Protein AF-A0A6A6X423-F1 (afdb_monomer)

Mean predicted aligned error: 10.71 Å

Sequence (302 aa):
MVRTAAILSLASLLLPTIEALSIDLTKLTLFRRDKTALLPNFDLLTAEPDRVPPAAKSTTRRWEAGQYPQSCYDKAREEISETNKDPKCQLKDLEVYDVLYEGCDADPWVMCRCVNAEHSLQEMVDGMGTVPHGVRSMVAHVVNMNGYGGGGGGSSNDRIYYGGRPEETFFSHESMHSNDKGFSSSEDYQKAYDADTCVPDDYSNASPAENFAQLGTWLNFGINGKEIDPYTGKDASCMKNQLEAAQKWLGDKLPLATTKCAPRPANDANVPGTVKARDVVRADPAVGFESLLPHVPYQRSF

Foldseek 3Di:
DDDDDDDDDDDDDDDDPPPPPPPVCVPPPPLDPQFAALAQDCCLQPVDPLLFFFFFDKDKDKDDAFKDFPVQVVQQCDALDPVGRHGLAQSVQKIWMFIGGPQAPDGGAIEIEGNPFQQDPVNVRRLLRLFFQLLSLLARYEHETAQRSHWDWADDNRYTYTGDDADSLRSQLRSQLSLCPCVLVDPQLVVLQVVARYANHSQLSVGSSSSLSSLSSLLLSCQRGPNDCVSSVTDCPRSVSNNVSSCVSCPLRRHNVRHGHDNHDDTGDMDTDDNDDDDGPDDPPPDDDDPRDDCDDDPDDD

Structure (mmCIF, N/CA/C/O backbone):
data_AF-A0A6A6X423-F1
#
_entry.id   AF-A0A6A6X423-F1
#
loop_
_atom_site.group_PDB
_atom_site.id
_atom_site.type_symbol
_atom_site.label_atom_id
_atom_site.label_alt_id
_atom_site.label_comp_id
_atom_site.label_asym_id
_atom_site.label_entity_id
_atom_site.label_seq_id
_atom_site.pdbx_PDB_ins_code
_atom_site.Cartn_x
_atom_site.Cartn_y
_atom_site.Cartn_z
_atom_site.occupancy
_atom_site.B_iso_or_equiv
_atom_site.auth_seq_id
_atom_site.auth_comp_id
_atom_site.auth_asym_id
_atom_site.auth_atom_id
_atom_site.pdbx_PDB_model_num
ATOM 1 N N . MET A 1 1 ? 23.577 -85.923 41.207 1.00 45.56 1 MET A N 1
ATOM 2 C CA . MET A 1 1 ? 24.426 -85.059 40.358 1.00 45.56 1 MET A CA 1
ATOM 3 C C . MET A 1 1 ? 23.776 -84.947 38.992 1.00 45.56 1 MET A C 1
ATOM 5 O O . MET A 1 1 ? 23.926 -85.850 38.186 1.00 45.56 1 MET A O 1
ATOM 9 N N . VAL A 1 2 ? 23.004 -83.887 38.759 1.00 33.62 2 VAL A N 1
ATOM 10 C CA . VAL A 1 2 ? 22.425 -83.564 37.448 1.00 33.62 2 VAL A CA 1
ATOM 11 C C . VAL A 1 2 ? 22.545 -82.052 37.293 1.00 33.62 2 VAL A C 1
ATOM 13 O O . VAL A 1 2 ? 22.095 -81.303 38.155 1.00 33.62 2 VAL A O 1
ATOM 16 N N . ARG A 1 3 ? 23.261 -81.635 36.247 1.00 38.84 3 ARG A N 1
ATOM 17 C CA . ARG A 1 3 ? 23.405 -80.247 35.805 1.00 38.84 3 ARG A CA 1
ATOM 18 C C . ARG A 1 3 ? 22.171 -79.886 34.980 1.00 38.84 3 ARG A C 1
ATOM 20 O O . ARG A 1 3 ? 21.840 -80.644 34.072 1.00 38.84 3 ARG A O 1
ATOM 27 N N . THR A 1 4 ? 21.593 -78.711 35.204 1.00 37.97 4 THR A N 1
ATOM 28 C CA . THR A 1 4 ? 20.664 -78.105 34.241 1.00 37.97 4 THR A CA 1
ATOM 29 C C . THR A 1 4 ? 21.023 -76.637 34.065 1.00 37.97 4 THR A C 1
ATOM 31 O O . THR A 1 4 ? 21.146 -75.891 35.034 1.00 37.97 4 THR A O 1
ATOM 34 N N . ALA A 1 5 ? 21.292 -76.282 32.812 1.00 37.94 5 ALA A N 1
ATOM 35 C CA . ALA A 1 5 ? 21.780 -74.995 32.354 1.00 37.94 5 ALA A CA 1
ATOM 36 C C . ALA A 1 5 ? 20.664 -73.941 32.333 1.00 37.94 5 ALA A C 1
ATOM 38 O O . ALA A 1 5 ? 19.539 -74.232 31.930 1.00 37.94 5 ALA A O 1
ATOM 39 N N . ALA A 1 6 ? 21.001 -72.713 32.728 1.00 39.16 6 ALA A N 1
ATOM 40 C CA . ALA A 1 6 ? 20.166 -71.537 32.529 1.00 39.16 6 ALA A CA 1
ATOM 41 C C . ALA A 1 6 ? 20.408 -70.969 31.121 1.00 39.16 6 ALA A C 1
ATOM 43 O O . ALA A 1 6 ? 21.544 -70.685 30.740 1.00 39.16 6 ALA A O 1
ATOM 44 N N . ILE A 1 7 ? 19.328 -70.829 30.355 1.00 40.09 7 ILE A N 1
ATOM 45 C CA . ILE A 1 7 ? 19.295 -70.207 29.031 1.00 40.09 7 ILE A CA 1
ATOM 46 C C . ILE A 1 7 ? 19.200 -68.688 29.232 1.00 40.09 7 ILE A C 1
ATOM 48 O O . ILE A 1 7 ? 18.203 -68.198 29.758 1.00 40.09 7 ILE A O 1
ATOM 52 N N . LEU A 1 8 ? 20.235 -67.945 28.824 1.00 36.78 8 LEU A N 1
ATOM 53 C CA . LEU A 1 8 ? 20.173 -66.491 28.656 1.00 36.78 8 LEU A CA 1
ATOM 54 C C . LEU A 1 8 ? 19.496 -66.176 27.314 1.00 36.78 8 LEU A C 1
ATOM 56 O O . LEU A 1 8 ? 20.028 -66.507 26.257 1.00 36.78 8 LEU A O 1
ATOM 60 N N . SER A 1 9 ? 18.344 -65.508 27.360 1.00 37.47 9 SER A N 1
ATOM 61 C CA . SER A 1 9 ? 17.705 -64.893 26.195 1.00 37.47 9 SER A CA 1
ATOM 62 C C . SER A 1 9 ? 18.233 -63.465 26.035 1.00 37.47 9 SER A C 1
ATOM 64 O O . SER A 1 9 ? 17.947 -62.611 26.873 1.00 37.47 9 SER A O 1
ATOM 66 N N . LEU A 1 10 ? 18.996 -63.198 24.969 1.00 40.47 10 LEU A N 1
ATOM 67 C CA . LEU A 1 10 ? 19.324 -61.836 24.537 1.00 40.47 10 LEU A CA 1
ATOM 68 C C . LEU A 1 10 ? 18.077 -61.191 23.918 1.00 40.47 10 LEU A C 1
ATOM 70 O O . LEU A 1 10 ? 17.556 -61.671 22.914 1.00 40.47 10 LEU A O 1
ATOM 74 N N . ALA A 1 11 ? 17.619 -60.086 24.501 1.00 39.97 11 ALA A N 1
ATOM 75 C CA . ALA A 1 11 ? 16.644 -59.202 23.880 1.00 39.97 11 ALA A CA 1
ATOM 76 C C . ALA A 1 11 ? 17.361 -58.304 22.855 1.00 39.97 11 ALA A C 1
ATOM 78 O O . ALA A 1 11 ? 18.193 -57.474 23.220 1.00 39.97 11 ALA A O 1
ATOM 79 N N . SER A 1 12 ? 17.044 -58.481 21.571 1.00 42.47 12 SER A N 1
ATOM 80 C CA . SER A 1 12 ? 17.429 -57.565 20.494 1.00 42.47 12 SER A CA 1
ATOM 81 C C . SER A 1 12 ? 16.642 -56.260 20.621 1.00 42.47 12 SER A C 1
ATOM 83 O O . SER A 1 12 ? 15.436 -56.229 20.387 1.00 42.47 12 SER A O 1
ATOM 85 N N . LEU A 1 13 ? 17.335 -55.176 20.969 1.00 40.16 13 LEU A N 1
ATOM 86 C CA . LEU A 1 13 ? 16.849 -53.806 20.817 1.00 40.16 13 LEU A CA 1
ATOM 87 C C . LEU A 1 13 ? 16.858 -53.442 19.325 1.00 40.16 13 LEU A C 1
ATOM 89 O O . LEU A 1 13 ? 17.915 -53.231 18.734 1.00 40.16 13 LEU A O 1
ATOM 93 N N . LEU A 1 14 ? 15.673 -53.390 18.717 1.00 40.03 14 LEU A N 1
ATOM 94 C CA . LEU A 1 14 ? 15.447 -52.780 17.407 1.00 40.03 14 LEU A CA 1
ATOM 95 C C . LEU A 1 14 ? 15.439 -51.255 17.581 1.00 40.03 14 LEU A C 1
ATOM 97 O O . LEU A 1 14 ? 14.490 -50.688 18.117 1.00 40.03 14 LEU A O 1
ATOM 101 N N . LEU A 1 15 ? 16.517 -50.599 17.151 1.00 38.75 15 LEU A N 1
ATOM 102 C CA . LEU A 1 15 ? 16.554 -49.153 1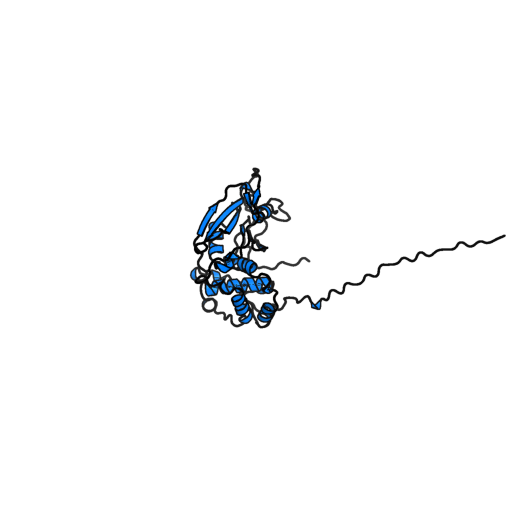6.934 1.00 38.75 15 LEU A CA 1
ATOM 103 C C . LEU A 1 15 ? 15.742 -48.833 15.664 1.00 38.75 15 LEU A C 1
ATOM 105 O O . LEU A 1 15 ? 15.980 -49.479 14.641 1.00 38.75 15 LEU A O 1
ATOM 109 N N . PRO A 1 16 ? 14.812 -47.862 15.681 1.00 43.62 16 PRO A N 1
ATOM 110 C CA . PRO A 1 16 ? 14.174 -47.402 14.457 1.00 43.62 16 PRO A CA 1
ATOM 111 C C . PRO A 1 16 ? 15.223 -46.710 13.582 1.00 43.62 16 PRO A C 1
ATOM 113 O O . PRO A 1 16 ? 15.923 -45.796 14.019 1.00 43.62 16 PRO A O 1
ATOM 116 N N . THR A 1 17 ? 15.346 -47.170 12.340 1.00 43.88 17 THR A N 1
ATOM 117 C CA . THR A 1 17 ? 16.105 -46.492 11.294 1.00 43.88 17 THR A CA 1
ATOM 118 C C . THR A 1 17 ? 15.487 -45.116 11.072 1.00 43.88 17 THR A C 1
ATOM 120 O O . THR A 1 17 ? 14.344 -45.008 10.632 1.00 43.88 17 THR A O 1
ATOM 123 N N . ILE A 1 18 ? 16.235 -44.065 11.402 1.00 44.09 18 ILE A N 1
ATOM 124 C CA . ILE A 1 18 ? 15.925 -42.700 10.984 1.00 44.09 18 ILE A CA 1
ATOM 125 C C . ILE A 1 18 ? 16.116 -42.679 9.466 1.00 44.09 18 ILE A C 1
ATOM 127 O O . ILE A 1 18 ? 17.240 -42.576 8.976 1.00 44.09 18 ILE A O 1
ATOM 131 N N . GLU A 1 19 ? 15.028 -42.833 8.716 1.00 43.31 19 GLU A N 1
ATOM 132 C CA . GLU A 1 19 ? 15.000 -42.404 7.324 1.00 43.31 19 GLU A CA 1
ATOM 133 C C . GLU A 1 19 ? 15.196 -40.890 7.341 1.00 43.31 19 GLU A C 1
ATOM 135 O O . GLU A 1 19 ? 14.326 -40.125 7.761 1.00 43.31 19 GLU A O 1
ATOM 140 N N . ALA A 1 20 ? 16.399 -40.459 6.971 1.00 43.25 20 ALA A N 1
ATOM 141 C CA . ALA A 1 20 ? 16.677 -39.060 6.736 1.00 43.25 20 ALA A CA 1
ATOM 142 C C . ALA A 1 20 ? 15.724 -38.588 5.632 1.00 43.25 20 ALA A C 1
ATOM 144 O O . ALA A 1 20 ? 15.866 -38.993 4.478 1.00 43.25 20 ALA A O 1
ATOM 145 N N . LEU A 1 21 ? 14.754 -37.737 5.984 1.00 40.38 21 LEU A N 1
ATOM 146 C CA . LEU A 1 21 ? 14.072 -36.902 5.005 1.00 40.38 21 LEU A CA 1
ATOM 147 C C . LEU A 1 21 ? 15.164 -36.110 4.277 1.00 40.38 21 LEU A C 1
ATOM 149 O O . LEU A 1 21 ? 15.708 -35.141 4.808 1.00 40.38 21 LEU A O 1
ATOM 153 N N . SER A 1 22 ? 15.506 -36.532 3.064 1.00 38.19 22 SER A N 1
ATOM 154 C CA . SER A 1 22 ? 16.260 -35.707 2.136 1.00 38.19 22 SER A CA 1
ATOM 155 C C . SER A 1 22 ? 15.333 -34.573 1.714 1.00 38.19 22 SER A C 1
ATOM 157 O O . SER A 1 22 ? 14.547 -34.709 0.777 1.00 38.19 22 SER A O 1
ATOM 159 N N . ILE A 1 23 ? 15.372 -33.468 2.456 1.00 44.75 23 ILE A N 1
ATOM 160 C CA . ILE A 1 23 ? 14.844 -32.201 1.968 1.00 44.75 23 ILE A CA 1
ATOM 161 C C . ILE A 1 23 ? 15.694 -31.859 0.748 1.00 44.75 23 ILE A C 1
ATOM 163 O O . ILE A 1 23 ? 16.897 -31.618 0.862 1.00 44.75 23 ILE A O 1
ATOM 167 N N . ASP A 1 24 ? 15.072 -31.905 -0.425 1.00 42.16 24 ASP A N 1
ATOM 168 C CA . ASP A 1 24 ? 15.683 -31.477 -1.671 1.00 42.16 24 ASP A CA 1
ATOM 169 C C . ASP A 1 24 ? 15.885 -29.956 -1.622 1.00 42.16 24 ASP A C 1
ATOM 171 O O . ASP A 1 24 ? 15.022 -29.161 -1.999 1.00 42.16 24 ASP A O 1
ATOM 175 N N . LEU A 1 25 ? 17.043 -29.557 -1.095 1.00 44.91 25 LEU A N 1
ATOM 176 C CA . LEU A 1 25 ? 17.490 -28.171 -0.972 1.00 44.91 25 LEU A CA 1
ATOM 177 C C . LEU A 1 25 ? 17.606 -27.461 -2.331 1.00 44.91 25 LEU A C 1
ATOM 179 O O . LEU A 1 25 ? 17.743 -26.241 -2.349 1.00 44.91 25 LEU A O 1
ATOM 183 N N . THR A 1 26 ? 17.504 -28.171 -3.464 1.00 41.06 26 THR A N 1
ATOM 184 C CA . THR A 1 26 ? 17.490 -27.540 -4.795 1.00 41.06 26 THR A CA 1
ATOM 185 C C . THR A 1 26 ? 16.173 -26.829 -5.125 1.00 41.06 26 THR A C 1
ATOM 187 O O . THR A 1 26 ? 16.133 -26.040 -6.066 1.00 41.06 26 THR A O 1
ATOM 190 N N . LYS A 1 27 ? 15.117 -27.031 -4.320 1.00 41.38 27 LYS A N 1
ATOM 191 C CA . LYS A 1 27 ? 13.841 -26.299 -4.430 1.00 41.38 27 LYS A CA 1
ATOM 192 C C . LYS A 1 27 ? 13.717 -25.084 -3.510 1.00 41.38 27 LYS A C 1
ATOM 194 O O . LYS A 1 27 ? 12.729 -24.363 -3.613 1.00 41.38 27 LYS A O 1
ATOM 199 N N . LEU A 1 28 ? 14.708 -24.806 -2.658 1.00 41.44 28 LEU A N 1
ATOM 200 C CA . LEU A 1 28 ? 14.886 -23.450 -2.141 1.00 41.44 28 LEU A CA 1
ATOM 201 C C . LEU A 1 28 ? 15.618 -22.646 -3.217 1.00 41.44 28 LEU A C 1
ATOM 203 O O . LEU A 1 28 ? 16.833 -22.457 -3.163 1.00 41.44 28 LEU A O 1
ATOM 207 N N . THR A 1 29 ? 14.877 -22.149 -4.205 1.00 43.44 29 THR A N 1
ATOM 208 C CA . THR A 1 29 ? 15.326 -20.969 -4.942 1.00 43.44 29 THR A CA 1
ATOM 209 C C . THR A 1 29 ? 15.391 -19.834 -3.931 1.00 43.44 29 THR A C 1
ATOM 211 O O . THR A 1 29 ? 14.391 -19.189 -3.624 1.00 43.44 29 THR A O 1
ATOM 214 N N . LEU A 1 30 ? 16.570 -19.641 -3.338 1.00 46.47 30 LEU A N 1
ATOM 215 C CA . LEU A 1 30 ? 16.904 -18.403 -2.658 1.00 46.47 30 LEU A CA 1
ATOM 216 C C . LEU A 1 30 ? 16.589 -17.281 -3.651 1.00 46.47 30 LEU A C 1
ATOM 218 O O . LEU A 1 30 ? 17.231 -17.201 -4.699 1.00 46.47 30 LEU A O 1
ATOM 222 N N . PHE A 1 31 ? 15.624 -16.426 -3.321 1.00 51.09 31 PHE A N 1
ATOM 223 C CA . PHE A 1 31 ? 15.417 -15.141 -3.981 1.00 51.09 31 PHE A CA 1
ATOM 224 C C . PHE A 1 31 ? 16.605 -14.236 -3.623 1.00 51.09 31 PHE A C 1
ATOM 226 O O . PHE A 1 31 ? 16.517 -13.350 -2.786 1.00 51.09 31 PHE A O 1
ATOM 233 N N . ARG A 1 32 ? 17.788 -14.597 -4.124 1.00 52.31 32 ARG A N 1
ATOM 234 C CA . ARG A 1 32 ? 19.066 -13.982 -3.773 1.00 52.31 32 ARG A CA 1
ATOM 235 C C . ARG A 1 32 ? 19.908 -13.796 -5.021 1.00 52.31 32 ARG A C 1
ATOM 237 O O . ARG A 1 32 ? 21.005 -14.334 -5.161 1.00 52.31 32 ARG A O 1
ATOM 244 N N . ARG A 1 33 ? 19.376 -12.999 -5.935 1.00 58.66 33 ARG A N 1
ATOM 245 C CA . ARG A 1 33 ? 20.210 -12.031 -6.635 1.00 58.66 33 ARG A CA 1
ATOM 246 C C . ARG A 1 33 ? 19.769 -10.679 -6.111 1.00 58.66 33 ARG A C 1
ATOM 248 O O . ARG A 1 33 ? 18.705 -10.225 -6.504 1.00 58.66 33 ARG A O 1
ATOM 255 N N . ASP A 1 34 ? 20.559 -10.086 -5.221 1.00 81.00 34 ASP A N 1
ATOM 256 C CA . ASP A 1 34 ? 20.368 -8.692 -4.820 1.00 81.00 34 ASP A CA 1
ATOM 257 C C . ASP A 1 34 ? 20.567 -7.852 -6.094 1.00 81.00 34 ASP A C 1
ATOM 259 O O . ASP A 1 34 ? 21.698 -7.611 -6.528 1.00 81.00 34 ASP A O 1
ATOM 263 N N . LYS A 1 35 ? 19.469 -7.532 -6.788 1.00 92.75 35 LYS A N 1
ATOM 264 C CA . LYS A 1 35 ? 19.505 -6.700 -7.992 1.00 92.75 35 LYS A CA 1
ATOM 265 C C . LYS A 1 35 ? 19.835 -5.283 -7.560 1.00 92.75 35 LYS A C 1
ATOM 267 O O . LYS A 1 35 ? 19.451 -4.852 -6.474 1.00 92.75 35 LYS A O 1
ATOM 272 N N . THR A 1 36 ? 20.540 -4.548 -8.412 1.00 95.56 36 THR A N 1
ATOM 273 C CA . THR A 1 36 ? 20.837 -3.143 -8.130 1.00 95.56 36 THR A CA 1
ATOM 274 C C . THR A 1 36 ? 19.528 -2.375 -7.975 1.00 95.56 36 THR A C 1
ATOM 276 O O . THR A 1 36 ? 18.679 -2.430 -8.857 1.00 95.56 36 THR A O 1
ATOM 279 N N . ALA A 1 37 ? 19.356 -1.671 -6.864 1.00 96.50 37 ALA A N 1
ATOM 280 C CA . ALA A 1 37 ? 18.222 -0.785 -6.678 1.00 96.50 37 ALA A CA 1
ATOM 281 C C . ALA A 1 37 ? 18.380 0.482 -7.532 1.00 96.50 37 ALA A C 1
ATOM 283 O O . ALA A 1 37 ? 19.472 1.055 -7.615 1.00 96.50 37 ALA A O 1
ATOM 284 N N . LEU A 1 38 ? 17.306 0.913 -8.195 1.00 97.00 38 LEU A N 1
ATOM 285 C CA . LEU A 1 38 ? 17.309 2.126 -9.013 1.00 97.00 38 LEU A CA 1
ATOM 286 C C . LEU A 1 38 ? 17.331 3.388 -8.136 1.00 97.00 38 LEU A C 1
ATOM 288 O O . LEU A 1 38 ? 18.082 4.332 -8.416 1.00 97.00 38 LEU A O 1
ATOM 292 N N . LEU A 1 39 ? 16.538 3.370 -7.062 1.00 96.44 39 LEU A N 1
ATOM 293 C CA . LEU A 1 39 ? 16.515 4.347 -5.973 1.00 96.44 39 LEU A CA 1
ATOM 294 C C . LEU A 1 39 ? 16.891 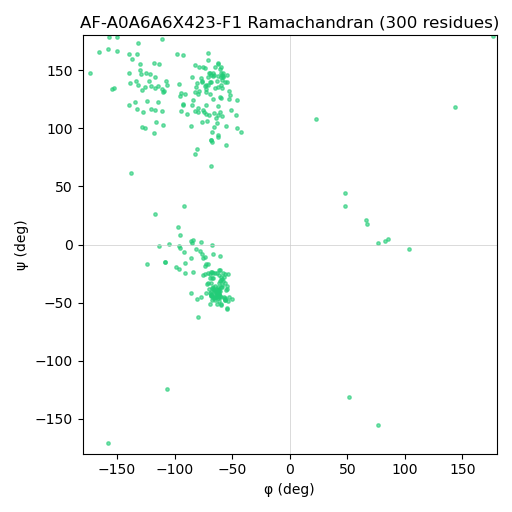3.666 -4.645 1.00 96.44 39 LEU A C 1
ATOM 296 O O . LEU A 1 39 ? 16.701 2.467 -4.516 1.00 96.44 39 LEU A O 1
ATOM 300 N N . PRO A 1 40 ? 17.401 4.381 -3.631 1.00 94.94 40 PRO A N 1
ATOM 301 C CA . PRO A 1 40 ? 17.584 3.780 -2.305 1.00 94.94 40 PRO A CA 1
ATOM 302 C C . PRO A 1 40 ? 16.239 3.437 -1.633 1.00 94.94 40 PRO A C 1
ATOM 304 O O . PRO A 1 40 ? 16.100 2.404 -0.989 1.00 94.94 40 PRO A O 1
ATOM 307 N N . ASN A 1 41 ? 15.237 4.301 -1.807 1.00 95.00 41 ASN A N 1
ATOM 308 C CA . ASN A 1 41 ? 13.869 4.177 -1.304 1.00 95.00 41 ASN A CA 1
ATOM 309 C C . ASN A 1 41 ? 12.938 5.058 -2.166 1.00 95.00 41 ASN A C 1
ATOM 311 O O . ASN A 1 41 ? 13.363 5.616 -3.185 1.00 95.00 41 ASN A O 1
ATOM 315 N N . PHE A 1 42 ? 11.680 5.221 -1.755 1.00 95.69 42 PHE A N 1
ATOM 316 C CA . PHE A 1 42 ? 10.700 6.040 -2.472 1.00 95.69 42 PHE A CA 1
ATOM 317 C C . PHE A 1 42 ? 10.521 7.472 -1.944 1.00 95.69 42 PHE A C 1
ATOM 319 O O . PHE A 1 42 ? 9.603 8.154 -2.399 1.00 95.69 42 PHE A O 1
ATOM 326 N N . ASP A 1 43 ? 11.429 7.995 -1.110 1.00 94.88 43 ASP A N 1
ATOM 327 C CA . ASP A 1 43 ? 11.352 9.377 -0.597 1.00 94.88 43 ASP A CA 1
ATOM 328 C C . ASP A 1 43 ? 11.234 10.413 -1.728 1.00 94.88 43 ASP A C 1
ATOM 330 O O . ASP A 1 43 ? 10.536 11.421 -1.624 1.00 94.88 43 ASP A O 1
ATOM 334 N N . LEU A 1 44 ? 11.897 10.167 -2.864 1.00 94.94 44 LEU A N 1
ATOM 335 C CA . LEU A 1 44 ? 11.842 11.066 -4.020 1.00 94.94 44 LEU A CA 1
ATOM 336 C C . LEU A 1 44 ? 10.468 11.111 -4.702 1.00 94.94 44 LEU A C 1
ATOM 338 O O . LEU A 1 44 ? 10.177 12.106 -5.374 1.00 94.94 44 LEU A O 1
ATOM 342 N N . LEU A 1 45 ? 9.642 10.071 -4.552 1.00 95.81 45 LEU A N 1
ATOM 343 C CA . LEU A 1 45 ? 8.301 10.015 -5.138 1.00 95.81 45 LEU A CA 1
ATOM 344 C C . LEU A 1 45 ? 7.318 10.924 -4.391 1.00 95.81 45 LEU A C 1
ATOM 346 O O . LEU A 1 45 ? 6.350 11.393 -4.981 1.00 95.81 45 LEU A O 1
ATOM 350 N N . THR A 1 46 ? 7.585 11.202 -3.115 1.00 94.50 46 THR A N 1
ATOM 351 C CA . THR A 1 46 ? 6.714 11.984 -2.223 1.00 94.50 46 THR A CA 1
ATOM 352 C C . THR A 1 46 ? 7.340 13.317 -1.810 1.00 94.50 46 THR A C 1
ATOM 354 O O . THR A 1 46 ? 6.712 14.120 -1.131 1.00 94.50 46 THR A O 1
ATOM 357 N N . ALA A 1 47 ? 8.568 13.600 -2.258 1.00 95.00 47 ALA A N 1
ATOM 358 C CA . ALA A 1 47 ? 9.301 14.817 -1.909 1.00 95.00 47 ALA A CA 1
ATOM 359 C C . ALA A 1 47 ? 8.614 16.125 -2.344 1.00 95.00 47 ALA A C 1
ATOM 361 O O . ALA A 1 47 ? 8.918 17.176 -1.788 1.00 95.00 47 ALA A O 1
ATOM 362 N N . GLU A 1 48 ? 7.720 16.083 -3.339 1.00 95.25 48 GLU A N 1
ATOM 363 C CA . GLU A 1 48 ? 6.944 17.247 -3.776 1.00 95.25 48 GLU A CA 1
ATOM 364 C C . GLU A 1 48 ? 5.465 16.871 -3.951 1.00 95.25 48 GLU A C 1
ATOM 366 O O . GLU A 1 48 ? 5.178 15.811 -4.519 1.00 95.25 48 GLU A O 1
ATOM 371 N N . PRO A 1 49 ? 4.514 17.744 -3.564 1.00 92.75 49 PRO A N 1
ATOM 372 C CA . PRO A 1 49 ? 3.085 17.436 -3.645 1.00 92.75 49 PRO A CA 1
ATOM 373 C C . PRO A 1 49 ? 2.571 17.115 -5.054 1.00 92.75 49 PRO A C 1
ATOM 375 O O . PRO A 1 49 ? 1.597 16.386 -5.192 1.00 92.75 49 PRO A O 1
ATOM 378 N N . ASP A 1 50 ? 3.201 17.648 -6.109 1.00 93.50 50 ASP A N 1
ATOM 379 C CA . ASP A 1 50 ? 2.798 17.396 -7.501 1.00 93.50 50 ASP A CA 1
ATOM 380 C C . ASP A 1 50 ? 3.220 16.011 -8.023 1.00 93.50 50 ASP A C 1
ATOM 382 O O . ASP A 1 50 ? 2.821 15.630 -9.123 1.00 93.50 50 ASP A O 1
ATOM 386 N N . ARG A 1 51 ? 4.028 15.264 -7.259 1.00 95.06 51 ARG A N 1
ATOM 387 C CA . ARG A 1 51 ? 4.467 13.898 -7.591 1.00 95.06 51 ARG A CA 1
ATOM 388 C C . ARG A 1 51 ? 3.539 12.828 -7.024 1.00 95.06 51 ARG A C 1
ATOM 390 O O . ARG A 1 51 ? 3.478 11.732 -7.578 1.00 95.06 51 ARG A O 1
ATOM 397 N N . VAL A 1 52 ? 2.814 13.153 -5.956 1.00 95.44 52 VAL A N 1
ATOM 398 C CA . VAL A 1 52 ? 1.894 12.241 -5.273 1.00 95.44 52 VAL A CA 1
ATOM 399 C C . VAL A 1 52 ? 0.585 12.150 -6.068 1.00 95.44 52 VAL A C 1
ATOM 401 O O . VAL A 1 52 ? 0.034 13.189 -6.445 1.00 95.44 52 VAL A O 1
ATOM 404 N N . PRO A 1 53 ? 0.049 10.943 -6.332 1.00 95.69 53 PRO A N 1
ATOM 405 C CA . PRO A 1 53 ? -1.266 10.806 -6.944 1.00 95.69 53 PRO A CA 1
ATOM 406 C C . PRO A 1 53 ? -2.338 11.572 -6.154 1.00 95.69 53 PRO A C 1
ATOM 408 O O . PRO A 1 53 ? -2.337 11.537 -4.920 1.00 95.69 53 PRO A O 1
ATOM 411 N N . PRO A 1 54 ? -3.283 12.248 -6.826 1.00 94.38 54 PRO A N 1
ATOM 412 C CA . PRO A 1 54 ? -4.305 13.018 -6.136 1.00 94.38 54 PRO A CA 1
ATOM 413 C C . PRO A 1 54 ? -5.212 12.096 -5.316 1.00 94.38 54 PRO A C 1
ATOM 415 O O . PRO A 1 54 ? -5.700 11.079 -5.812 1.00 94.38 54 PRO A O 1
ATOM 418 N N . ALA A 1 55 ? -5.489 12.480 -4.071 1.00 94.12 55 ALA A N 1
ATOM 419 C CA . ALA A 1 55 ? -6.428 11.749 -3.235 1.00 94.12 55 ALA A CA 1
ATOM 420 C C . ALA A 1 55 ? -7.867 11.899 -3.758 1.00 94.12 55 ALA A C 1
ATOM 422 O O . ALA A 1 55 ? -8.357 13.008 -3.995 1.00 94.12 55 ALA A O 1
ATOM 423 N N . ALA A 1 56 ? -8.568 10.776 -3.912 1.00 92.25 56 ALA A N 1
ATOM 424 C CA . ALA A 1 56 ? -9.992 10.773 -4.209 1.00 92.25 56 ALA A CA 1
ATOM 425 C C . ALA A 1 56 ? -10.784 11.422 -3.064 1.00 92.25 56 ALA A C 1
ATOM 427 O O . ALA A 1 56 ? -10.581 11.113 -1.888 1.00 92.25 56 ALA A O 1
ATOM 428 N N . LYS A 1 57 ? -11.746 12.279 -3.416 1.00 93.31 57 LYS A N 1
ATOM 429 C CA . LYS A 1 57 ? -12.708 12.816 -2.450 1.00 93.31 57 LYS A CA 1
ATOM 430 C C . LYS A 1 57 ? -13.515 11.687 -1.823 1.00 93.31 57 LYS A C 1
ATOM 432 O O . LYS A 1 57 ? -13.762 10.660 -2.458 1.00 93.31 57 LYS A O 1
ATOM 437 N N . SER A 1 58 ? -13.962 11.892 -0.592 1.00 95.12 58 SER A N 1
ATOM 438 C CA . SER A 1 58 ? -14.696 10.877 0.148 1.00 95.12 58 SER A CA 1
ATOM 439 C C . SER A 1 58 ? -15.687 11.473 1.140 1.00 95.12 58 SER A C 1
ATOM 441 O O . SER A 1 58 ? -15.664 12.661 1.466 1.00 95.12 58 SER A O 1
ATOM 443 N N . THR A 1 59 ? -16.571 10.611 1.629 1.00 95.62 59 THR A N 1
ATOM 444 C CA . THR A 1 59 ? -17.425 10.867 2.786 1.00 95.62 59 THR A CA 1
ATOM 445 C C . THR A 1 59 ? -17.160 9.807 3.841 1.00 95.62 59 THR A C 1
ATOM 447 O O . THR A 1 59 ? -16.862 8.656 3.517 1.00 95.62 59 THR A O 1
ATOM 450 N N . THR A 1 60 ? -17.261 10.196 5.109 1.00 97.25 60 THR A N 1
ATOM 451 C CA . THR A 1 60 ? -17.036 9.298 6.240 1.00 97.25 60 THR A CA 1
ATOM 452 C C . THR A 1 60 ? -18.270 9.239 7.131 1.00 97.25 60 THR A C 1
ATOM 454 O O . THR A 1 60 ? -18.941 10.244 7.373 1.00 97.25 60 THR A O 1
ATOM 457 N N . ARG A 1 61 ? -18.586 8.043 7.632 1.00 97.19 61 ARG A N 1
ATOM 458 C CA . ARG A 1 61 ? -19.647 7.816 8.616 1.00 97.19 61 ARG A CA 1
ATOM 459 C C . ARG A 1 61 ? -19.115 6.939 9.735 1.00 97.19 61 ARG A C 1
ATOM 461 O O . ARG A 1 61 ? -18.795 5.775 9.518 1.00 97.19 61 ARG A O 1
ATOM 468 N N . ARG A 1 62 ? -19.070 7.484 10.945 1.00 96.69 62 ARG A N 1
ATOM 469 C CA . ARG A 1 62 ? -18.713 6.725 12.144 1.00 96.69 62 ARG A CA 1
ATOM 470 C C . ARG A 1 62 ? -19.813 5.722 12.496 1.00 96.69 62 ARG A C 1
ATOM 472 O O . ARG A 1 62 ? -20.994 6.054 12.412 1.00 96.69 62 ARG A O 1
ATOM 479 N N . TRP A 1 63 ? -19.424 4.523 12.907 1.00 94.94 63 TRP A N 1
ATOM 480 C CA . TRP A 1 63 ? -20.332 3.528 13.471 1.00 94.94 63 TRP A CA 1
ATOM 481 C C . TRP A 1 63 ? -20.657 3.845 14.933 1.00 94.94 63 TRP A C 1
ATOM 483 O O . TRP A 1 63 ? -19.843 4.418 15.662 1.00 94.94 63 TRP A O 1
ATOM 493 N N . GLU A 1 64 ? -21.830 3.405 15.382 1.00 91.12 64 GLU A N 1
ATOM 494 C CA . GLU A 1 64 ? -22.136 3.359 16.810 1.00 91.12 64 GLU A CA 1
ATOM 495 C C . GLU A 1 64 ? -21.231 2.346 17.520 1.00 91.12 64 GLU A C 1
ATOM 497 O O . GLU A 1 64 ? -20.866 1.303 16.970 1.00 91.12 64 GLU A O 1
ATOM 502 N N . ALA A 1 65 ? -20.867 2.646 18.765 1.00 85.56 65 ALA A N 1
ATOM 503 C CA . ALA A 1 65 ? -19.998 1.774 19.546 1.00 85.56 65 ALA A CA 1
ATOM 504 C C . ALA A 1 65 ? -20.662 0.417 19.855 1.00 85.56 65 ALA A C 1
ATOM 506 O O . ALA A 1 65 ? -21.879 0.312 20.006 1.00 85.56 65 ALA A O 1
ATOM 507 N N . GLY A 1 66 ? -19.837 -0.621 20.037 1.00 82.94 66 GLY A N 1
ATOM 508 C CA . GLY A 1 66 ? -20.278 -1.944 20.498 1.00 82.94 66 GLY A CA 1
ATOM 509 C C . GLY A 1 66 ? -20.373 -3.024 19.417 1.00 82.94 66 GLY A C 1
ATOM 510 O O . GLY A 1 66 ? -20.623 -4.181 19.760 1.00 82.94 66 GLY A O 1
ATOM 511 N N . GLN A 1 67 ? -20.134 -2.686 18.149 1.00 90.00 67 GLN A N 1
ATOM 512 C CA . GLN A 1 67 ? -19.953 -3.635 17.047 1.00 90.00 67 GLN A CA 1
ATOM 513 C C . GLN A 1 67 ? -18.658 -3.313 16.308 1.00 90.00 67 GLN A C 1
ATOM 515 O O . GLN A 1 67 ? -18.401 -2.156 15.983 1.00 90.00 67 GLN A O 1
ATOM 520 N N . TYR A 1 68 ? -17.854 -4.338 16.045 1.00 94.44 68 TYR A N 1
ATOM 521 C CA . TYR A 1 68 ? -16.539 -4.177 15.431 1.00 94.44 68 TYR A CA 1
ATOM 522 C C . TYR A 1 68 ? -16.323 -5.271 14.388 1.00 94.44 68 TYR A C 1
ATOM 524 O O . TYR A 1 68 ? -16.662 -6.421 14.676 1.00 94.44 68 TYR A O 1
ATOM 532 N N . PRO A 1 69 ? -15.732 -4.974 13.220 1.00 96.06 69 PRO A N 1
ATOM 533 C CA . PRO A 1 69 ? -15.244 -6.024 12.335 1.00 96.06 69 PRO A CA 1
ATOM 534 C C . PRO A 1 69 ? -14.213 -6.889 13.067 1.00 96.06 69 PRO A C 1
ATOM 536 O O . PRO A 1 69 ? -13.403 -6.357 13.835 1.00 96.06 69 PRO A O 1
ATOM 539 N N . GLN A 1 70 ? -14.232 -8.204 12.830 1.00 94.25 70 GLN A N 1
ATOM 540 C CA . GLN A 1 70 ? -13.356 -9.160 13.518 1.00 94.25 70 GLN A CA 1
ATOM 541 C C . GLN A 1 70 ? -11.878 -8.731 13.498 1.00 94.25 70 GLN A C 1
ATOM 543 O O . GLN A 1 70 ? -11.262 -8.690 14.561 1.00 94.25 70 GLN A O 1
ATOM 548 N N . SER A 1 71 ? -11.320 -8.320 12.348 1.00 93.62 71 SER A N 1
ATOM 549 C CA . SER A 1 71 ? -9.912 -7.905 12.281 1.00 93.62 71 SER A CA 1
ATOM 550 C C . SER A 1 71 ? -9.598 -6.688 13.147 1.00 93.62 71 SER A C 1
ATOM 552 O O . SER A 1 71 ? -8.539 -6.620 13.766 1.00 93.62 71 SER A O 1
ATOM 554 N N . CYS A 1 72 ? -10.522 -5.731 13.232 1.00 94.69 72 CYS A N 1
ATOM 555 C CA . CYS A 1 72 ? -10.359 -4.544 14.060 1.00 94.69 72 CYS A CA 1
ATOM 556 C C . CYS A 1 72 ? -10.413 -4.895 15.547 1.00 94.69 72 CYS A C 1
ATOM 558 O O . CYS A 1 72 ? -9.614 -4.386 16.334 1.00 94.69 72 CYS A O 1
ATOM 560 N N . TYR A 1 73 ? -11.340 -5.782 15.921 1.00 94.12 73 TYR A N 1
ATOM 561 C CA . TYR A 1 73 ? -11.475 -6.285 17.284 1.00 94.12 73 TYR A CA 1
ATOM 562 C C . TYR A 1 73 ? -10.228 -7.049 17.736 1.00 94.12 73 TYR A C 1
ATOM 564 O O . TYR A 1 73 ? -9.726 -6.812 18.837 1.00 94.12 73 TYR A O 1
ATOM 572 N N . ASP A 1 74 ? -9.715 -7.941 16.889 1.00 92.06 74 ASP A N 1
ATOM 573 C CA . ASP A 1 74 ? -8.537 -8.746 17.203 1.00 92.06 74 ASP A CA 1
ATOM 574 C C . ASP A 1 74 ? -7.287 -7.875 17.284 1.00 92.06 74 ASP A C 1
ATOM 576 O O . ASP A 1 74 ? -6.586 -7.919 18.296 1.00 92.06 74 ASP A O 1
ATOM 580 N N . LYS A 1 75 ? -7.066 -6.995 16.296 1.00 91.44 75 LYS A N 1
ATOM 581 C CA . LYS A 1 75 ? -5.894 -6.111 16.270 1.00 91.44 75 LYS A CA 1
ATOM 582 C C . LYS A 1 75 ? -5.850 -5.156 17.462 1.00 91.44 75 LYS A C 1
ATOM 584 O O . LYS A 1 75 ? -4.784 -4.925 18.022 1.00 91.44 75 LYS A O 1
ATOM 589 N N . ALA A 1 76 ? -6.999 -4.631 17.888 1.00 91.50 76 ALA A N 1
ATOM 590 C CA . ALA A 1 76 ? -7.086 -3.788 19.078 1.00 91.50 76 ALA A CA 1
ATOM 591 C C . ALA A 1 76 ? -6.654 -4.526 20.356 1.00 91.50 76 ALA A C 1
ATOM 593 O O . ALA A 1 76 ? -6.086 -3.919 21.261 1.00 91.50 76 ALA A O 1
ATOM 594 N N . ARG A 1 77 ? -6.913 -5.833 20.439 1.00 90.12 77 ARG A N 1
ATOM 595 C CA . ARG A 1 77 ? -6.651 -6.652 21.630 1.00 90.12 77 ARG A CA 1
ATOM 596 C C . ARG A 1 77 ? -5.278 -7.314 21.645 1.00 90.12 77 ARG A C 1
ATOM 598 O O . ARG A 1 77 ? -4.945 -7.926 22.658 1.00 90.12 77 ARG A O 1
ATOM 605 N N . GLU A 1 78 ? -4.511 -7.212 20.564 1.00 87.62 78 GLU A N 1
ATOM 606 C CA . GLU A 1 78 ? -3.109 -7.619 20.562 1.00 87.62 78 GLU A CA 1
ATOM 607 C C . GLU A 1 78 ? -2.328 -6.849 21.628 1.00 87.62 78 GLU A C 1
ATOM 609 O O . GLU A 1 78 ? -2.594 -5.674 21.883 1.00 87.62 78 GLU A O 1
ATOM 614 N N . GLU A 1 79 ? -1.357 -7.518 22.241 1.00 85.25 79 GLU A N 1
ATOM 615 C CA . GLU A 1 79 ? -0.433 -6.892 23.181 1.00 85.25 79 GLU A CA 1
ATOM 616 C C . GLU A 1 79 ? 0.453 -5.883 22.439 1.00 85.25 79 GLU A C 1
ATOM 618 O O . GLU A 1 79 ? 0.824 -6.083 21.277 1.00 85.25 79 GLU A O 1
ATOM 623 N N . ILE A 1 80 ? 0.791 -4.783 23.107 1.00 79.50 80 ILE A N 1
ATOM 624 C CA . ILE A 1 80 ? 1.668 -3.748 22.561 1.00 79.50 80 ILE A CA 1
ATOM 625 C C . ILE A 1 80 ? 3.015 -4.347 22.136 1.00 79.50 80 ILE A C 1
ATOM 627 O O . ILE A 1 80 ? 3.464 -4.099 21.014 1.00 79.50 80 ILE A O 1
ATOM 631 N N . SER A 1 81 ? 3.627 -5.153 23.007 1.00 78.88 81 SER A N 1
ATOM 632 C CA . SER A 1 81 ? 4.883 -5.855 22.746 1.00 78.88 81 SER A CA 1
ATOM 633 C C . SER A 1 81 ? 5.036 -7.086 23.648 1.00 78.88 81 SER A C 1
ATOM 635 O O . SER A 1 81 ? 4.226 -7.352 24.537 1.00 78.88 81 SER A O 1
ATOM 637 N N . GLU A 1 82 ? 6.128 -7.836 23.479 1.00 79.62 82 GLU A N 1
ATOM 638 C CA . GLU A 1 82 ? 6.457 -8.944 24.384 1.00 79.62 82 GLU A CA 1
ATOM 639 C C . GLU A 1 82 ? 6.602 -8.497 25.848 1.00 79.62 82 GLU A C 1
ATOM 641 O O . GLU A 1 82 ? 6.276 -9.260 26.758 1.00 79.62 82 GLU A O 1
ATOM 646 N N . THR A 1 83 ? 7.051 -7.260 26.076 1.00 81.31 83 THR A N 1
ATOM 647 C CA . THR A 1 83 ? 7.313 -6.687 27.404 1.00 81.31 83 THR A CA 1
ATOM 648 C C . THR A 1 83 ? 6.180 -5.801 27.918 1.00 81.31 83 THR A C 1
ATOM 650 O O . THR A 1 83 ? 6.078 -5.604 29.128 1.00 81.31 83 THR A O 1
ATOM 653 N N . ASN A 1 84 ? 5.304 -5.306 27.039 1.00 80.69 84 ASN A N 1
ATOM 654 C CA . ASN A 1 84 ? 4.117 -4.540 27.400 1.00 80.69 84 ASN A CA 1
ATOM 655 C C . ASN A 1 84 ? 2.843 -5.290 26.980 1.00 80.69 84 ASN A C 1
ATOM 657 O O . ASN A 1 84 ? 2.475 -5.332 25.807 1.00 80.69 84 ASN A O 1
ATOM 661 N N . LYS A 1 85 ? 2.166 -5.853 27.985 1.00 84.38 85 LYS A N 1
ATOM 662 C CA . LYS A 1 85 ? 0.972 -6.699 27.850 1.00 84.38 85 LYS A CA 1
ATOM 663 C C . LYS A 1 85 ? -0.340 -5.919 27.748 1.00 84.38 85 LYS A C 1
ATOM 665 O O . LYS A 1 85 ? -1.406 -6.530 27.681 1.00 84.38 85 LYS A O 1
ATOM 670 N N . ASP A 1 86 ? -0.285 -4.590 27.762 1.00 83.75 86 ASP A N 1
ATOM 671 C CA . ASP A 1 86 ? -1.469 -3.778 27.517 1.00 83.75 86 ASP A CA 1
ATOM 672 C C . ASP A 1 86 ? -1.942 -3.944 26.064 1.00 83.75 86 ASP A C 1
ATOM 674 O O . ASP A 1 86 ? -1.120 -4.143 25.165 1.00 83.75 86 ASP A O 1
ATOM 678 N N . PRO A 1 87 ? -3.261 -3.871 25.806 1.00 86.56 87 PRO A N 1
ATOM 679 C CA . PRO A 1 87 ? -3.780 -3.965 24.451 1.00 86.56 87 PRO A CA 1
ATOM 680 C C . PRO A 1 87 ? -3.386 -2.734 23.625 1.00 86.56 87 PRO A C 1
ATOM 682 O O . PRO A 1 87 ? -3.393 -1.607 24.133 1.00 86.56 87 PRO A O 1
ATOM 685 N N . LYS A 1 88 ? -3.147 -2.930 22.325 1.00 86.25 88 LYS A N 1
ATOM 686 C CA . LYS A 1 88 ? -2.894 -1.851 21.354 1.00 86.25 88 LYS A CA 1
ATOM 687 C C . LYS A 1 88 ? -4.030 -0.828 21.287 1.00 86.25 88 LYS A C 1
ATOM 689 O O . LYS A 1 88 ? -3.808 0.336 20.971 1.00 86.25 88 LYS A O 1
ATOM 694 N N . CYS A 1 89 ? -5.261 -1.229 21.593 1.00 88.88 89 CYS A N 1
ATOM 695 C CA . CYS A 1 89 ? -6.374 -0.307 21.745 1.00 88.88 89 CYS A CA 1
ATOM 696 C C . CYS A 1 89 ? -7.434 -0.848 22.708 1.00 88.88 89 CYS A C 1
ATOM 698 O O . CYS A 1 89 ? -7.876 -1.994 22.621 1.00 88.88 89 CYS A O 1
ATOM 700 N N . GLN A 1 90 ? -7.916 0.001 23.614 1.00 87.88 90 GLN A N 1
ATOM 701 C CA . GLN A 1 90 ? -9.112 -0.329 24.385 1.00 87.88 90 GLN A CA 1
ATOM 702 C C . GLN A 1 90 ? -10.332 -0.279 23.456 1.00 87.88 90 GLN A C 1
ATOM 704 O O . GLN A 1 90 ? -10.492 0.671 22.700 1.00 87.88 90 GLN A O 1
ATOM 709 N N . LEU A 1 91 ? -11.256 -1.240 23.555 1.00 88.38 91 LEU A N 1
ATOM 710 C CA . LEU A 1 91 ? -12.432 -1.288 22.665 1.00 88.38 91 LEU A CA 1
ATOM 711 C C . LEU A 1 91 ? -13.312 -0.028 22.735 1.00 88.38 91 LEU A C 1
ATOM 713 O O . LEU A 1 91 ? -13.940 0.346 21.750 1.00 88.38 91 LEU A O 1
ATOM 717 N N . LYS A 1 92 ? -13.344 0.652 23.886 1.00 86.44 92 LYS A N 1
ATOM 718 C CA . LYS A 1 92 ? -14.067 1.925 24.052 1.00 86.44 92 LYS A CA 1
ATOM 719 C C . LYS A 1 92 ? -13.460 3.079 23.243 1.00 86.44 92 LYS A C 1
ATOM 721 O O . LYS A 1 92 ? -14.142 4.058 22.974 1.00 86.44 92 LYS A O 1
ATOM 726 N N . ASP A 1 93 ? -12.179 2.947 22.918 1.00 90.19 93 ASP A N 1
ATOM 727 C CA . ASP A 1 93 ? -11.355 3.911 22.197 1.00 90.19 93 ASP A CA 1
ATOM 728 C C . ASP A 1 93 ? -11.121 3.457 20.740 1.00 90.19 93 ASP A C 1
ATOM 730 O O . ASP A 1 93 ? -10.433 4.136 19.981 1.00 90.19 93 ASP A O 1
ATOM 734 N N . LEU A 1 94 ? -11.687 2.310 20.343 1.00 93.12 94 LEU A N 1
ATOM 735 C CA . LEU A 1 94 ? -11.686 1.825 18.971 1.00 93.12 94 LEU A CA 1
ATOM 736 C C . LEU A 1 94 ? -12.853 2.463 18.217 1.00 93.12 94 LEU A C 1
ATOM 738 O O . LEU A 1 94 ? -14.021 2.288 18.568 1.00 93.12 94 LEU A O 1
ATOM 742 N N . GLU A 1 95 ? -12.526 3.190 17.162 1.00 95.62 95 GLU A N 1
ATOM 743 C CA . GLU A 1 95 ? -13.476 3.843 16.277 1.00 95.62 95 GLU A CA 1
ATOM 744 C C . GLU A 1 95 ? -13.537 3.095 14.947 1.00 95.62 95 GLU A C 1
ATOM 746 O O . GLU A 1 95 ? -12.501 2.719 14.398 1.00 95.62 95 GLU A O 1
ATOM 751 N N . VAL A 1 96 ? -14.745 2.903 14.420 1.00 97.62 96 VAL A N 1
ATOM 752 C CA . VAL A 1 96 ? -14.981 2.273 13.116 1.00 97.62 96 VAL A CA 1
ATOM 753 C C . VAL A 1 96 ? -15.728 3.259 12.229 1.00 97.62 96 VAL A C 1
ATOM 755 O O . VAL A 1 96 ? -16.653 3.935 12.688 1.00 97.62 96 VAL A O 1
ATOM 758 N N . TYR A 1 97 ? -15.310 3.355 10.973 1.00 98.06 97 TYR A N 1
ATOM 759 C CA . TYR A 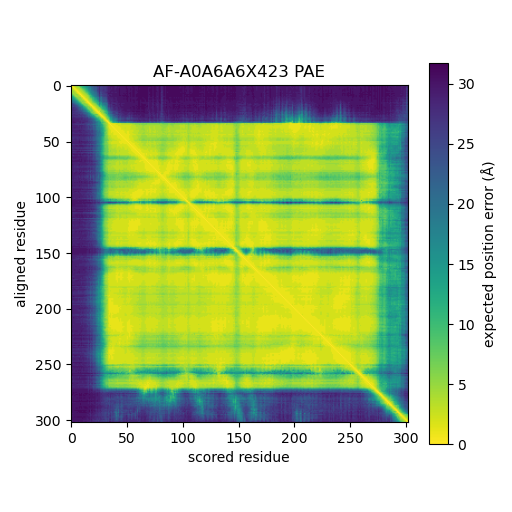1 97 ? -15.853 4.272 9.986 1.00 98.06 97 TYR A CA 1
ATOM 760 C C . TYR A 1 97 ? -16.151 3.537 8.687 1.00 98.06 97 TYR A C 1
ATOM 762 O O . TYR A 1 97 ? -15.323 2.772 8.198 1.00 98.06 97 TYR A O 1
ATOM 770 N N . ASP A 1 98 ? -17.297 3.851 8.098 1.00 97.44 98 ASP A N 1
ATOM 771 C CA . ASP A 1 98 ? -17.510 3.681 6.669 1.00 97.44 98 ASP A CA 1
ATOM 772 C C . ASP A 1 98 ? -16.870 4.856 5.937 1.00 97.44 98 ASP A C 1
ATOM 774 O O . ASP A 1 98 ? -17.137 6.014 6.270 1.00 97.44 98 ASP A O 1
ATOM 778 N N . VAL A 1 99 ? -16.064 4.563 4.924 1.00 97.19 99 VAL A N 1
ATOM 779 C CA . VAL A 1 99 ? -15.449 5.546 4.035 1.00 97.19 99 VAL A CA 1
ATOM 780 C C . VAL A 1 99 ? -15.897 5.252 2.614 1.00 97.19 99 VAL A C 1
ATOM 782 O O . VAL A 1 99 ? -15.606 4.190 2.067 1.00 97.19 99 VAL A O 1
ATOM 785 N N . LEU A 1 100 ? -16.616 6.192 2.009 1.00 94.69 100 LEU A N 1
ATOM 786 C CA . LEU A 1 100 ? -17.083 6.094 0.632 1.00 94.69 100 LEU A CA 1
ATOM 787 C C . LEU A 1 100 ? -16.340 7.115 -0.224 1.00 94.69 100 LEU A C 1
ATOM 789 O O . LEU A 1 100 ? -16.510 8.317 -0.026 1.00 94.69 100 LEU A O 1
ATOM 793 N N . TYR A 1 101 ? -15.534 6.637 -1.168 1.00 93.25 101 TYR A N 1
ATOM 794 C CA . TYR A 1 101 ? -14.827 7.484 -2.128 1.00 93.25 101 TYR A CA 1
ATOM 795 C C . TYR A 1 101 ? -15.708 7.808 -3.339 1.00 93.25 101 TYR A C 1
ATOM 797 O O . TYR A 1 101 ? -16.461 6.956 -3.811 1.00 93.25 101 TYR A O 1
ATOM 805 N N . GLU A 1 102 ? -15.584 9.023 -3.873 1.00 89.06 102 GLU A N 1
ATOM 806 C CA . GLU A 1 102 ? -16.214 9.401 -5.140 1.00 89.06 102 GLU A CA 1
ATOM 807 C C . GLU A 1 102 ? -15.756 8.469 -6.277 1.00 89.06 102 GLU A C 1
ATOM 809 O O . GLU A 1 102 ? -14.610 8.022 -6.315 1.00 89.06 102 GLU A O 1
ATOM 814 N N . GLY A 1 103 ? -16.664 8.158 -7.208 1.00 81.50 103 GLY A N 1
ATOM 815 C CA . GLY A 1 103 ? -16.402 7.217 -8.306 1.00 81.50 103 GLY A CA 1
ATOM 816 C C . GLY A 1 103 ? -16.573 5.737 -7.938 1.00 81.50 103 GLY A C 1
ATOM 817 O O . GLY A 1 103 ? -16.356 4.86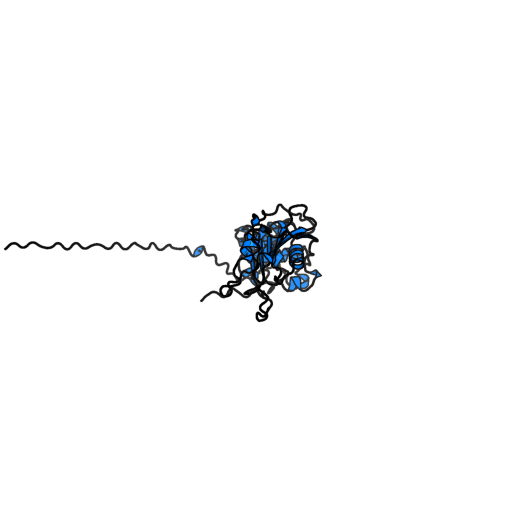8 -8.786 1.00 81.50 103 GLY A O 1
ATOM 818 N N . CYS A 1 104 ? -16.987 5.445 -6.702 1.00 85.12 104 CYS A N 1
ATOM 819 C CA . CYS A 1 104 ? -17.281 4.102 -6.218 1.00 85.12 104 CYS A CA 1
ATOM 820 C C . CYS A 1 104 ? -18.693 4.061 -5.634 1.00 85.12 104 CYS A C 1
ATOM 822 O O . CYS A 1 104 ? -18.921 4.466 -4.502 1.00 85.12 104 CYS A O 1
ATOM 824 N N . ASP A 1 105 ? -19.645 3.560 -6.420 1.00 76.88 105 ASP A N 1
ATOM 825 C CA . ASP A 1 105 ? -21.074 3.579 -6.069 1.00 76.88 105 ASP A CA 1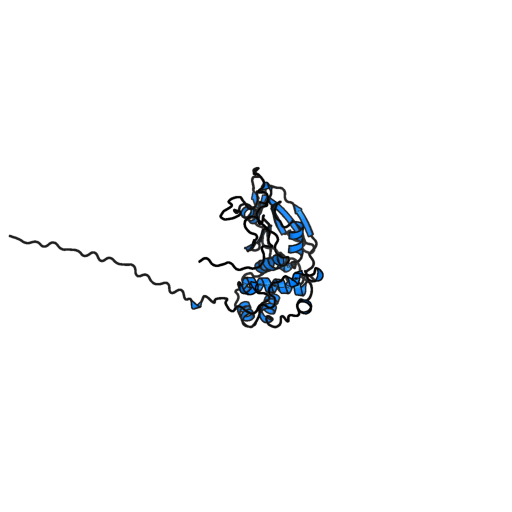
ATOM 826 C C . ASP A 1 105 ? -21.498 2.405 -5.161 1.00 76.88 105 ASP A C 1
ATOM 828 O O . ASP A 1 105 ? -22.681 2.241 -4.863 1.00 76.88 105 ASP A O 1
ATOM 832 N N . ALA A 1 106 ? -20.549 1.563 -4.739 1.00 68.94 106 ALA A N 1
ATOM 833 C CA . ALA A 1 106 ? -20.797 0.331 -3.995 1.00 68.94 106 ALA A CA 1
ATOM 834 C C . ALA A 1 106 ? -19.936 0.237 -2.724 1.00 68.94 106 ALA A C 1
ATOM 836 O O . ALA A 1 106 ? -18.810 0.726 -2.702 1.00 68.94 106 ALA A O 1
ATOM 837 N N . ASP A 1 107 ? -20.514 -0.399 -1.696 1.00 84.31 107 ASP A N 1
ATOM 838 C CA . ASP A 1 107 ? -20.000 -0.754 -0.365 1.00 84.31 107 ASP A CA 1
ATOM 839 C C . ASP A 1 107 ? -18.813 0.069 0.177 1.00 84.31 107 ASP A C 1
ATOM 841 O O . ASP A 1 107 ? -17.672 -0.172 -0.232 1.00 84.31 107 ASP A O 1
ATOM 845 N N . PRO A 1 108 ? -19.022 0.943 1.184 1.00 92.88 108 PRO A N 1
ATOM 846 C CA . PRO A 1 108 ? -17.943 1.739 1.763 1.00 92.88 108 PRO A CA 1
ATOM 847 C C . PRO A 1 108 ? -16.841 0.860 2.364 1.00 92.88 108 PRO A C 1
ATOM 849 O O . PRO A 1 108 ? -17.108 -0.220 2.900 1.00 92.88 108 PRO A O 1
ATOM 852 N N . TRP A 1 109 ? -15.599 1.340 2.309 1.00 95.81 109 TRP A N 1
ATOM 853 C CA . TRP A 1 109 ? -14.487 0.709 3.012 1.00 95.81 109 TRP A CA 1
ATOM 854 C C . TRP A 1 109 ? -14.676 0.873 4.505 1.00 95.81 109 TRP A C 1
ATOM 856 O O . TRP A 1 109 ? -15.054 1.945 4.975 1.00 95.81 109 TRP A O 1
ATOM 866 N N . VAL A 1 110 ? -14.355 -0.181 5.245 1.00 97.00 110 VAL A N 1
ATOM 867 C CA . VAL A 1 110 ? -14.375 -0.123 6.699 1.00 97.00 110 VAL A CA 1
ATOM 868 C C . VAL A 1 110 ? -12.975 0.211 7.187 1.00 97.00 110 VAL A C 1
ATOM 870 O O . VAL A 1 110 ? -12.028 -0.554 6.992 1.00 97.00 110 VAL A O 1
ATOM 873 N N . MET A 1 111 ? -12.843 1.378 7.809 1.00 97.88 111 MET A N 1
ATOM 874 C CA . MET A 1 111 ? -11.605 1.823 8.434 1.00 97.88 111 MET A CA 1
ATOM 875 C C . MET A 1 111 ? -11.759 1.832 9.946 1.00 97.88 111 MET A C 1
ATOM 877 O O . MET A 1 111 ? -12.717 2.384 10.484 1.00 97.88 111 MET A O 1
ATOM 881 N N . CYS A 1 112 ? -10.793 1.243 10.634 1.00 96.81 112 CYS A N 1
ATOM 882 C CA . CYS A 1 112 ? -10.762 1.177 12.082 1.00 96.81 112 CYS A CA 1
ATOM 883 C C . CYS A 1 112 ? -9.545 1.925 12.599 1.00 96.81 112 CYS A C 1
ATOM 885 O O . CYS A 1 112 ? -8.442 1.726 12.091 1.00 96.81 112 CYS A O 1
ATOM 887 N N . ARG A 1 113 ? -9.728 2.749 13.630 1.00 95.12 113 ARG A N 1
ATOM 888 C CA . ARG A 1 113 ? -8.612 3.419 14.296 1.00 95.12 113 ARG A CA 1
ATOM 889 C C . ARG A 1 113 ? -8.762 3.465 15.802 1.00 95.12 113 ARG A C 1
ATOM 891 O O . ARG A 1 113 ? -9.873 3.621 16.304 1.00 95.12 113 ARG A O 1
ATOM 898 N N . CYS A 1 114 ? -7.650 3.408 16.523 1.00 93.25 114 CYS A N 1
ATOM 899 C CA . CYS A 1 114 ? -7.653 3.826 17.920 1.00 93.25 114 CYS A CA 1
ATOM 900 C C . CYS A 1 114 ? -7.655 5.360 18.021 1.00 93.25 114 CYS A C 1
ATOM 902 O O . CYS A 1 114 ? -6.992 6.034 17.229 1.00 93.25 114 CYS A O 1
ATOM 904 N N . VAL A 1 115 ? -8.355 5.941 19.005 1.00 90.44 115 VAL A N 1
ATOM 905 C CA . VAL A 1 115 ? -8.389 7.410 19.194 1.00 90.44 115 VAL A CA 1
ATOM 906 C C . VAL A 1 115 ? -6.998 8.028 19.359 1.00 90.44 115 VAL A C 1
ATOM 908 O O . VAL A 1 115 ? -6.791 9.155 18.913 1.00 90.44 115 VAL A O 1
ATOM 911 N N . ASN A 1 116 ? -6.067 7.291 19.975 1.00 85.44 116 ASN A N 1
ATOM 912 C CA . ASN A 1 116 ? -4.685 7.695 20.238 1.00 85.44 116 ASN A CA 1
ATOM 913 C C . ASN A 1 116 ? -3.689 7.219 19.165 1.00 85.44 116 ASN A C 1
ATOM 915 O O . ASN A 1 116 ? -2.490 7.366 19.376 1.00 85.44 116 ASN A O 1
ATOM 919 N N . ALA A 1 117 ? -4.158 6.655 18.046 1.00 88.94 117 ALA A N 1
ATOM 920 C CA . ALA A 1 117 ? -3.285 6.352 16.919 1.00 88.94 117 ALA A CA 1
ATOM 921 C C . ALA A 1 117 ? -2.685 7.648 16.348 1.00 88.94 117 ALA A C 1
ATOM 923 O O . ALA A 1 117 ? -3.374 8.667 16.241 1.00 88.94 117 ALA A O 1
ATOM 924 N N . GLU A 1 118 ? -1.409 7.596 15.972 1.00 87.69 118 GLU A N 1
ATOM 925 C CA . GLU A 1 118 ? -0.616 8.751 15.542 1.00 87.69 118 GLU A CA 1
ATOM 926 C C . GLU A 1 118 ? -1.045 9.285 14.171 1.00 87.69 118 GLU A C 1
ATOM 928 O O . GLU A 1 118 ? -0.830 10.459 13.864 1.00 87.69 118 GLU A O 1
ATOM 933 N N . HIS A 1 119 ? -1.650 8.423 13.356 1.00 87.25 119 HIS A N 1
ATOM 934 C CA . HIS A 1 119 ? -2.245 8.767 12.072 1.00 87.25 119 HIS A CA 1
ATOM 935 C C . HIS A 1 119 ? -3.740 9.089 12.281 1.00 87.25 119 HIS A C 1
ATOM 937 O O . HIS A 1 119 ? -4.509 8.272 12.805 1.00 87.25 119 HIS A O 1
ATOM 943 N N . SER A 1 120 ? -4.162 10.303 11.929 1.00 91.75 120 SER A N 1
ATOM 944 C CA . SER A 1 120 ? -5.555 10.753 12.036 1.00 91.75 120 SER A CA 1
ATOM 945 C C . SER A 1 120 ? -6.439 10.072 10.993 1.00 91.75 120 SER A C 1
ATOM 947 O O . SER A 1 120 ? -5.942 9.635 9.961 1.00 91.75 120 SER A O 1
ATOM 949 N N . LEU A 1 121 ? -7.761 10.030 11.221 1.00 93.06 121 LEU A N 1
ATOM 950 C CA . LEU A 1 121 ? -8.714 9.470 10.250 1.00 93.06 121 LEU A CA 1
ATOM 951 C C . LEU A 1 121 ? -8.552 10.091 8.857 1.00 93.06 121 LEU A C 1
ATOM 953 O O . LEU A 1 121 ? -8.549 9.358 7.875 1.00 93.06 121 LEU A O 1
ATOM 957 N N . GLN A 1 122 ? -8.423 11.420 8.782 1.00 95.62 122 GLN A N 1
ATOM 958 C CA . GLN A 1 122 ? -8.321 12.129 7.508 1.00 95.62 122 GLN A CA 1
ATOM 959 C C . GLN A 1 122 ? -7.084 11.684 6.730 1.00 95.62 122 GLN A C 1
ATOM 961 O O . GLN A 1 122 ? -7.186 11.401 5.547 1.00 95.62 122 GLN A O 1
ATOM 966 N N . GLU A 1 123 ? -5.947 11.523 7.401 1.00 95.06 123 GLU A N 1
ATOM 967 C CA . GLU A 1 123 ? -4.726 11.071 6.741 1.00 95.06 123 GLU A CA 1
ATOM 968 C C . GLU A 1 123 ? -4.827 9.596 6.282 1.00 95.06 123 GLU A C 1
ATOM 970 O O . GLU A 1 123 ? -4.334 9.262 5.206 1.00 95.06 123 GLU A O 1
ATOM 975 N N . MET A 1 124 ? -5.547 8.720 7.009 1.00 95.94 124 MET A N 1
ATOM 976 C CA . MET A 1 124 ? -5.850 7.358 6.513 1.00 95.94 124 MET A CA 1
ATOM 977 C C . MET A 1 124 ? -6.708 7.399 5.246 1.00 95.94 124 MET A C 1
ATOM 979 O O . MET A 1 124 ? -6.482 6.652 4.292 1.00 95.94 124 MET A O 1
ATOM 983 N N . VAL A 1 125 ? -7.726 8.262 5.266 1.00 97.12 125 VAL A N 1
ATOM 984 C CA . VAL A 1 125 ? -8.678 8.435 4.173 1.00 97.12 125 VAL A CA 1
ATOM 985 C C . VAL A 1 125 ? -7.976 9.008 2.945 1.00 97.12 125 VAL A C 1
ATOM 987 O O . VAL A 1 125 ? -8.175 8.483 1.852 1.00 97.12 125 VAL A O 1
ATOM 990 N N . ASP A 1 126 ? -7.136 10.024 3.110 1.00 96.25 126 ASP A N 1
ATOM 991 C CA . ASP A 1 126 ? -6.402 10.658 2.015 1.00 96.25 126 ASP A CA 1
ATOM 992 C C . ASP A 1 126 ? -5.345 9.718 1.445 1.00 96.25 126 ASP A C 1
ATOM 994 O O . ASP A 1 126 ? -5.275 9.550 0.229 1.00 96.25 126 ASP A O 1
ATOM 998 N N . GLY A 1 127 ? -4.598 9.020 2.305 1.00 95.88 127 GLY A N 1
ATOM 999 C CA . GLY A 1 127 ? -3.585 8.059 1.884 1.00 95.88 127 GLY A CA 1
ATOM 1000 C C . GLY A 1 127 ? -4.162 6.896 1.074 1.00 95.88 127 GLY A C 1
ATOM 1001 O O . GLY A 1 127 ? -3.662 6.584 -0.000 1.00 95.88 127 GLY A O 1
ATOM 1002 N N . MET A 1 128 ? -5.278 6.303 1.501 1.00 96.19 128 MET A N 1
ATOM 1003 C CA . MET A 1 128 ? -6.008 5.344 0.656 1.00 96.19 128 MET A CA 1
ATOM 1004 C C . MET A 1 128 ? -6.676 6.011 -0.554 1.00 96.19 128 MET A C 1
ATOM 1006 O O . MET A 1 128 ? -6.911 5.372 -1.581 1.00 96.19 128 MET A O 1
ATOM 1010 N N . GLY A 1 129 ? -6.988 7.301 -0.458 1.00 95.56 129 GLY A N 1
ATOM 1011 C CA . GLY A 1 129 ? -7.526 8.112 -1.541 1.00 95.56 129 GLY A CA 1
ATOM 1012 C C . GLY A 1 129 ? -6.592 8.193 -2.747 1.00 95.56 129 GLY A C 1
ATOM 1013 O O . GLY A 1 129 ? -7.101 8.252 -3.866 1.00 95.56 129 GLY A O 1
ATOM 1014 N N . THR A 1 130 ? -5.270 8.147 -2.538 1.00 95.81 130 THR A N 1
ATOM 1015 C CA . THR A 1 130 ? -4.248 8.176 -3.607 1.00 95.81 130 THR A CA 1
ATOM 1016 C C . THR A 1 130 ? -4.123 6.846 -4.364 1.00 95.81 130 THR A C 1
ATOM 1018 O O . THR A 1 130 ? -3.479 6.770 -5.413 1.00 95.81 130 THR A O 1
ATOM 1021 N N . VAL A 1 131 ? -4.744 5.775 -3.856 1.00 96.19 131 VAL A N 1
ATOM 1022 C CA . VAL A 1 131 ? -4.740 4.454 -4.492 1.00 96.19 131 VAL A CA 1
ATOM 1023 C C . VAL A 1 131 ? -5.822 4.388 -5.582 1.00 96.19 131 VAL A C 1
ATOM 1025 O O . VAL A 1 131 ? -6.986 4.702 -5.305 1.00 96.19 131 VAL A O 1
ATOM 1028 N N . PRO A 1 132 ? -5.502 3.919 -6.805 1.00 94.25 132 PRO A N 1
ATOM 1029 C CA . PRO A 1 132 ? -6.464 3.819 -7.900 1.00 94.25 132 PRO A CA 1
ATOM 1030 C C . PRO A 1 132 ? -7.681 2.961 -7.575 1.00 94.25 132 PRO A C 1
ATOM 1032 O O . PRO A 1 132 ? -7.560 1.969 -6.856 1.00 94.25 132 PRO A O 1
ATOM 1035 N N . HIS A 1 133 ? -8.856 3.296 -8.127 1.00 92.00 133 HIS A N 1
ATOM 1036 C CA . HIS A 1 133 ? -10.118 2.662 -7.712 1.00 92.00 133 HIS A CA 1
ATOM 1037 C C . HIS A 1 133 ? -10.087 1.137 -7.846 1.00 92.00 133 HIS A C 1
ATOM 1039 O O . HIS A 1 133 ? -10.484 0.435 -6.914 1.00 92.00 133 HIS A O 1
ATOM 1045 N N . GLY A 1 134 ? -9.593 0.613 -8.971 1.00 92.56 134 GLY A N 1
ATOM 1046 C CA . GLY A 1 134 ? -9.514 -0.828 -9.191 1.00 92.56 134 GLY A CA 1
ATOM 1047 C C . GLY A 1 134 ? -8.530 -1.526 -8.250 1.00 92.56 134 GLY A C 1
ATOM 1048 O O . GLY A 1 134 ? -8.821 -2.623 -7.777 1.00 92.56 134 GLY A O 1
ATOM 1049 N N . VAL A 1 135 ? -7.404 -0.883 -7.922 1.00 95.31 135 VAL A N 1
ATOM 1050 C CA . VAL A 1 135 ? -6.420 -1.414 -6.962 1.00 95.31 135 VAL A CA 1
ATOM 1051 C C . VAL A 1 135 ? -7.004 -1.391 -5.548 1.00 95.31 135 VAL A C 1
ATOM 1053 O O . VAL A 1 135 ? -7.038 -2.424 -4.881 1.00 95.31 135 VAL A O 1
ATOM 1056 N N . ARG A 1 136 ? -7.540 -0.241 -5.122 1.00 94.56 136 ARG A N 1
ATOM 1057 C CA . ARG A 1 136 ? -8.145 -0.023 -3.800 1.00 94.56 136 ARG A CA 1
ATOM 1058 C C . ARG A 1 136 ? -9.335 -0.942 -3.529 1.00 94.56 136 ARG A C 1
ATOM 1060 O O . ARG A 1 136 ? -9.580 -1.312 -2.382 1.00 94.56 136 ARG A O 1
ATOM 1067 N N . SER A 1 137 ? -10.068 -1.337 -4.571 1.00 93.56 137 SER A N 1
ATOM 1068 C CA . SER A 1 137 ? -11.196 -2.274 -4.459 1.00 93.56 137 SER A CA 1
ATOM 1069 C C . SER A 1 137 ? -10.779 -3.647 -3.935 1.00 93.56 137 SER A C 1
ATOM 1071 O O . SER A 1 137 ? -11.610 -4.358 -3.386 1.00 93.56 137 SER A O 1
ATOM 1073 N N . MET A 1 138 ? -9.503 -4.019 -4.058 1.00 95.00 138 MET A N 1
ATOM 1074 C CA . MET A 1 138 ? -9.005 -5.285 -3.523 1.00 95.00 138 MET A CA 1
ATOM 1075 C C . MET A 1 138 ? -8.699 -5.231 -2.028 1.00 95.00 138 MET A C 1
ATOM 1077 O O . MET A 1 138 ? -8.364 -6.265 -1.473 1.00 95.00 138 MET A O 1
ATOM 1081 N N . VAL A 1 139 ? -8.827 -4.071 -1.379 1.00 96.31 139 VAL A N 1
ATOM 1082 C CA . VAL A 1 139 ? -8.656 -3.914 0.069 1.00 96.31 139 VAL A CA 1
ATOM 1083 C C . VAL A 1 139 ? -10.020 -3.991 0.755 1.00 96.31 139 VAL A C 1
ATOM 1085 O O . VAL A 1 139 ? -10.956 -3.265 0.408 1.00 96.31 139 VAL A O 1
ATOM 1088 N N . ALA A 1 140 ? -10.132 -4.861 1.755 1.00 95.69 140 ALA A N 1
ATOM 1089 C CA . ALA A 1 140 ? -11.315 -4.989 2.594 1.00 95.69 140 ALA A CA 1
ATOM 1090 C C . ALA A 1 140 ? -11.339 -3.898 3.669 1.00 95.69 140 ALA A C 1
ATOM 1092 O O . ALA A 1 14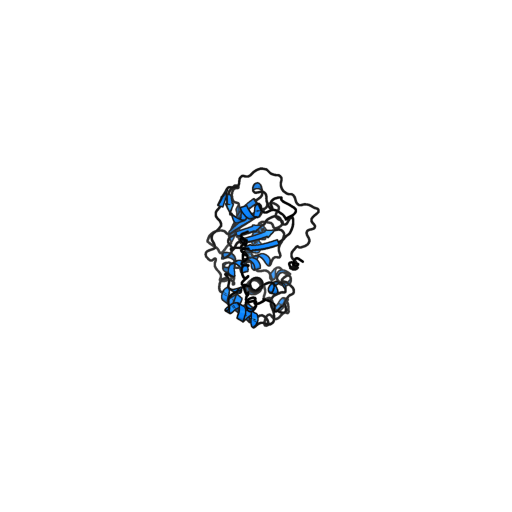0 ? -12.243 -3.060 3.670 1.00 95.69 140 ALA A O 1
ATOM 1093 N N . HIS A 1 141 ? -10.341 -3.902 4.561 1.00 97.12 141 HIS A N 1
ATOM 1094 C CA . HIS A 1 141 ? -10.264 -3.008 5.721 1.00 97.12 141 HIS A CA 1
ATOM 1095 C C . HIS A 1 141 ? -8.906 -2.315 5.828 1.00 97.12 141 HIS A C 1
ATOM 1097 O O . HIS A 1 141 ? -7.884 -2.858 5.406 1.00 97.12 141 HIS A O 1
ATOM 1103 N N . VAL A 1 142 ? -8.898 -1.161 6.493 1.00 97.62 142 VAL A N 1
ATOM 1104 C CA . VAL A 1 142 ? -7.678 -0.455 6.908 1.00 97.62 142 VAL A CA 1
ATOM 1105 C C . VAL A 1 142 ? -7.741 -0.243 8.413 1.00 97.62 142 VAL A C 1
ATOM 1107 O O . VAL A 1 142 ? -8.706 0.318 8.928 1.00 97.62 142 VAL A O 1
ATOM 1110 N N . VAL A 1 143 ? -6.734 -0.727 9.128 1.00 96.31 143 VAL A N 1
ATOM 1111 C CA . VAL A 1 143 ? -6.748 -0.861 10.583 1.00 96.31 143 VAL A CA 1
ATOM 1112 C C . VAL A 1 143 ? -5.517 -0.181 11.166 1.00 96.31 143 VAL A C 1
ATOM 1114 O O . VAL A 1 143 ? -4.391 -0.628 10.969 1.00 96.31 143 VAL A O 1
ATOM 1117 N N . ASN A 1 144 ? -5.746 0.888 11.917 1.00 94.88 144 ASN A N 1
ATOM 1118 C CA . ASN A 1 144 ? -4.706 1.727 12.491 1.00 94.88 144 ASN A CA 1
ATOM 1119 C C . ASN A 1 144 ? -4.760 1.697 14.024 1.00 94.88 144 ASN A C 1
ATOM 1121 O O . ASN A 1 144 ? -5.733 2.135 14.639 1.00 94.88 144 ASN A O 1
ATOM 1125 N N . MET A 1 145 ? -3.722 1.176 14.659 1.00 91.00 145 MET A N 1
ATOM 1126 C CA . MET A 1 145 ? -3.624 1.116 16.118 1.00 91.00 145 MET A CA 1
ATOM 1127 C C . MET A 1 145 ? -2.536 2.060 16.624 1.00 91.00 145 MET A C 1
ATOM 1129 O O . MET A 1 145 ? -1.847 2.703 15.838 1.00 91.00 145 MET A O 1
ATOM 1133 N N . ASN A 1 146 ? -2.378 2.166 17.944 1.00 81.44 146 ASN A N 1
ATOM 1134 C CA . ASN A 1 146 ? -1.235 2.904 18.471 1.00 81.44 146 ASN A CA 1
ATOM 1135 C C . ASN A 1 146 ? 0.090 2.240 18.048 1.00 81.44 146 ASN A C 1
ATOM 1137 O O . ASN A 1 146 ? 0.189 1.015 17.933 1.00 81.44 146 ASN A O 1
ATOM 1141 N N . GLY A 1 147 ? 1.107 3.062 17.796 1.00 69.44 147 GLY A N 1
ATOM 1142 C CA . GLY A 1 147 ? 2.462 2.606 17.487 1.00 69.44 147 GLY A CA 1
ATOM 1143 C C . GLY A 1 147 ? 3.324 2.329 18.723 1.00 69.44 147 GLY A C 1
ATOM 1144 O O . GLY A 1 147 ? 4.512 2.032 18.579 1.00 69.44 147 GLY A O 1
ATOM 1145 N N . TYR A 1 148 ? 2.782 2.451 19.943 1.00 64.69 148 TYR A N 1
ATOM 1146 C CA . TYR A 1 148 ? 3.553 2.199 21.165 1.00 64.69 148 TYR A CA 1
ATOM 1147 C C . TYR A 1 148 ? 4.148 0.785 21.125 1.00 64.69 148 TYR A C 1
ATOM 1149 O O . TYR A 1 148 ? 3.501 -0.147 20.658 1.00 64.69 148 TYR A O 1
ATOM 1157 N N . GLY A 1 149 ? 5.399 0.631 21.575 1.00 51.34 149 GLY A N 1
ATOM 1158 C CA . GLY A 1 149 ? 6.119 -0.651 21.566 1.00 51.34 149 GLY A CA 1
ATOM 1159 C C . GLY A 1 149 ? 6.671 -1.106 20.207 1.00 51.34 149 GLY A C 1
ATOM 1160 O O . GLY A 1 149 ? 7.292 -2.165 20.158 1.00 51.34 149 GLY A O 1
ATOM 1161 N N . GLY A 1 150 ? 6.486 -0.317 19.143 1.00 55.03 150 GLY A N 1
ATOM 1162 C CA . GLY A 1 150 ? 7.022 -0.563 17.805 1.00 55.03 150 GLY A CA 1
ATOM 1163 C C . GLY A 1 150 ? 6.034 -0.122 16.724 1.00 55.03 150 GLY A C 1
ATOM 1164 O O . GLY A 1 150 ? 4.926 -0.654 16.642 1.00 55.03 150 GLY A O 1
ATOM 1165 N N . GLY A 1 151 ? 6.441 0.843 15.894 1.00 59.38 151 GLY A N 1
ATOM 1166 C CA . GLY A 1 151 ? 5.757 1.173 14.644 1.00 59.38 151 GLY A CA 1
ATOM 1167 C C . GLY A 1 151 ? 6.019 0.079 13.611 1.00 59.38 151 GLY A C 1
ATOM 1168 O O . GLY A 1 151 ? 7.129 -0.439 13.519 1.00 59.38 151 GLY A O 1
ATOM 1169 N N . GLY A 1 152 ? 4.990 -0.321 12.876 1.00 71.19 152 GLY A N 1
ATOM 1170 C CA . GLY A 1 152 ? 5.087 -1.378 11.879 1.00 71.19 152 GLY A CA 1
ATOM 1171 C C . GLY A 1 152 ? 3.785 -1.492 11.109 1.00 71.19 152 GLY A C 1
ATOM 1172 O O . GLY A 1 152 ? 2.713 -1.227 11.658 1.00 71.19 152 GLY A O 1
ATOM 1173 N N . GLY A 1 153 ? 3.890 -1.856 9.838 1.00 83.00 153 GLY A N 1
ATOM 1174 C CA . GLY A 1 153 ? 2.764 -1.990 8.931 1.00 83.00 153 GLY A CA 1
ATOM 1175 C C . GLY A 1 153 ? 2.888 -3.242 8.077 1.00 83.00 153 GLY A C 1
ATOM 1176 O O . GLY A 1 153 ? 3.963 -3.828 7.974 1.00 83.00 153 GLY A O 1
ATOM 1177 N N . GLY A 1 154 ? 1.765 -3.680 7.533 1.00 88.12 154 GLY A N 1
ATOM 1178 C CA . GLY A 1 154 ? 1.699 -4.799 6.609 1.00 88.12 154 GLY A CA 1
ATOM 1179 C C . GLY A 1 154 ? 0.260 -5.107 6.235 1.00 88.12 154 GLY A C 1
ATOM 1180 O O . GLY A 1 154 ? -0.691 -4.509 6.753 1.00 88.12 154 GLY A O 1
ATOM 1181 N N . SER A 1 155 ? 0.086 -6.105 5.385 1.00 89.62 155 SER A N 1
ATOM 1182 C CA . SER A 1 155 ? -1.228 -6.563 4.962 1.00 89.62 155 SER A CA 1
ATOM 1183 C C . SER A 1 155 ? -1.372 -8.072 5.088 1.00 89.62 155 SER A C 1
ATOM 1185 O O . SER A 1 155 ? -0.418 -8.845 5.039 1.00 89.62 155 SER A O 1
ATOM 1187 N N . SER A 1 156 ? -2.604 -8.510 5.330 1.00 91.19 156 SER A N 1
ATOM 1188 C CA . SER A 1 156 ? -2.943 -9.928 5.384 1.00 91.19 156 SER A CA 1
ATOM 1189 C C . SER A 1 156 ? -4.405 -10.126 5.037 1.00 91.19 156 SER A C 1
ATOM 1191 O O . SER A 1 156 ? -5.273 -9.410 5.547 1.00 91.19 156 SER A O 1
ATOM 1193 N N . ASN A 1 157 ? -4.674 -11.100 4.165 1.00 92.50 157 ASN A N 1
ATOM 1194 C CA . ASN A 1 157 ? -6.011 -11.404 3.660 1.00 92.50 157 ASN A CA 1
ATOM 1195 C C . ASN A 1 157 ? -6.760 -10.147 3.190 1.00 92.50 157 ASN A C 1
ATOM 1197 O O . ASN A 1 157 ? -7.923 -9.990 3.529 1.00 92.50 157 ASN A O 1
ATOM 1201 N N . ASP A 1 158 ? -6.118 -9.240 2.448 1.00 96.31 158 ASP A N 1
ATOM 1202 C CA . ASP A 1 158 ? -6.705 -7.979 1.953 1.00 96.31 158 ASP A CA 1
ATOM 1203 C C . ASP A 1 158 ? -7.055 -6.936 3.032 1.00 96.31 158 ASP A C 1
ATOM 1205 O O . ASP A 1 158 ? -7.852 -6.027 2.800 1.00 96.31 158 ASP A O 1
ATOM 1209 N N . ARG A 1 159 ? -6.508 -7.056 4.243 1.00 96.38 159 ARG A N 1
ATOM 1210 C CA . ARG A 1 159 ? -6.631 -6.039 5.295 1.00 96.38 159 ARG A CA 1
ATOM 1211 C C . ARG A 1 159 ? -5.271 -5.395 5.505 1.00 96.38 159 ARG A C 1
ATOM 1213 O O . ARG A 1 159 ? -4.279 -6.109 5.626 1.00 96.38 159 ARG A O 1
ATOM 1220 N N . ILE A 1 160 ? -5.247 -4.071 5.577 1.00 97.00 160 ILE A N 1
ATOM 1221 C CA . ILE A 1 160 ? -4.050 -3.281 5.866 1.00 97.00 160 ILE A CA 1
ATOM 1222 C C . ILE A 1 160 ? -4.022 -3.000 7.364 1.00 97.00 160 ILE A C 1
ATOM 1224 O O . ILE A 1 160 ? -5.016 -2.534 7.920 1.00 97.00 160 ILE A O 1
ATOM 1228 N N . TYR A 1 161 ? -2.892 -3.258 8.011 1.00 93.81 161 TYR A N 1
ATOM 1229 C CA . TYR A 1 161 ? -2.680 -3.020 9.433 1.00 93.81 161 TYR A CA 1
ATOM 1230 C C . TYR A 1 161 ? -1.448 -2.159 9.627 1.00 93.81 161 TYR A C 1
ATOM 1232 O O . TYR A 1 161 ? -0.413 -2.443 9.035 1.00 93.81 161 TYR A O 1
ATOM 1240 N N . TYR A 1 162 ? -1.527 -1.159 10.496 1.00 92.62 162 TYR A N 1
ATOM 1241 C CA . TYR A 1 162 ? -0.344 -0.413 10.906 1.00 92.62 162 TYR A CA 1
ATOM 1242 C C . TYR A 1 162 ? -0.538 0.293 12.249 1.00 92.62 162 TYR A C 1
ATOM 1244 O O . TYR A 1 162 ? -1.649 0.378 12.778 1.00 92.62 162 TYR A O 1
ATOM 1252 N N . GLY A 1 163 ? 0.567 0.782 12.802 1.00 88.50 163 GLY A N 1
ATOM 1253 C CA . GLY A 1 163 ? 0.597 1.777 13.870 1.00 88.50 163 GLY A CA 1
ATOM 1254 C C . GLY A 1 163 ? 1.720 2.781 13.622 1.00 88.50 163 GLY A C 1
ATOM 1255 O O . GLY A 1 163 ? 2.615 2.526 12.813 1.00 88.50 163 GLY A O 1
ATOM 1256 N N . GLY A 1 164 ? 1.683 3.929 14.298 1.00 84.75 164 GLY A N 1
ATOM 1257 C CA . GLY A 1 164 ? 2.594 5.035 14.007 1.00 84.75 164 GLY A CA 1
ATOM 1258 C C . GLY A 1 164 ? 2.203 5.810 12.743 1.00 84.75 164 GLY A C 1
ATOM 1259 O O . GLY A 1 164 ? 1.033 5.858 12.357 1.00 84.75 164 GLY A O 1
ATOM 1260 N N . ARG A 1 165 ? 3.188 6.461 12.114 1.00 85.00 165 ARG A N 1
ATOM 1261 C CA . ARG A 1 165 ? 3.009 7.278 10.901 1.00 85.00 165 ARG A CA 1
ATOM 1262 C C . ARG A 1 165 ? 3.833 6.667 9.762 1.00 85.00 165 ARG A C 1
ATOM 1264 O O . ARG A 1 165 ? 5.038 6.908 9.730 1.00 85.00 165 ARG A O 1
ATOM 1271 N N . PRO A 1 166 ? 3.227 5.833 8.898 1.00 87.44 166 PRO A N 1
ATOM 1272 C CA . PRO A 1 166 ? 3.941 5.249 7.772 1.00 87.44 166 PRO A CA 1
ATOM 1273 C C . PRO A 1 166 ? 4.241 6.308 6.700 1.00 87.44 166 PRO A C 1
ATOM 1275 O O . PRO A 1 166 ? 3.652 7.390 6.706 1.00 87.44 166 PRO A O 1
ATOM 1278 N N . GLU A 1 167 ? 5.143 5.982 5.775 1.00 88.25 167 GLU A N 1
ATOM 1279 C CA . GLU A 1 167 ? 5.431 6.807 4.595 1.00 88.25 167 GLU A CA 1
ATOM 1280 C C . GLU A 1 167 ? 4.193 6.944 3.689 1.00 88.25 167 GLU A C 1
ATOM 1282 O O . GLU A 1 167 ? 3.315 6.080 3.673 1.00 88.25 167 GLU A O 1
ATOM 1287 N N . GLU A 1 168 ? 4.112 8.012 2.891 1.00 89.81 168 GLU A N 1
ATOM 1288 C CA . GLU A 1 168 ? 2.945 8.272 2.027 1.00 89.81 168 GLU A CA 1
ATOM 1289 C C . GLU A 1 168 ? 2.725 7.186 0.954 1.00 89.81 168 GLU A C 1
ATOM 1291 O O . GLU A 1 168 ? 1.600 6.964 0.502 1.00 89.81 168 GLU A O 1
ATOM 1296 N N . THR A 1 169 ? 3.779 6.461 0.574 1.00 95.50 169 THR A N 1
ATOM 1297 C CA . THR A 1 169 ? 3.728 5.331 -0.369 1.00 95.50 169 THR A CA 1
ATOM 1298 C C . THR A 1 169 ? 3.082 4.075 0.220 1.00 95.50 169 THR A C 1
ATOM 1300 O O . THR A 1 169 ? 2.650 3.200 -0.535 1.00 95.50 169 THR A O 1
ATOM 1303 N N . PHE A 1 170 ? 2.960 3.988 1.549 1.00 95.19 170 PHE A N 1
ATOM 1304 C CA . PHE A 1 170 ? 2.537 2.791 2.275 1.00 95.19 170 PHE A CA 1
ATOM 1305 C C . PHE A 1 170 ? 1.182 2.249 1.817 1.00 95.19 170 PHE A C 1
ATOM 1307 O O . PHE A 1 170 ? 1.047 1.064 1.526 1.00 95.19 170 PHE A O 1
ATOM 1314 N N . PHE A 1 171 ? 0.165 3.104 1.690 1.00 96.75 171 PHE A N 1
ATOM 1315 C CA . PHE A 1 171 ? -1.169 2.645 1.288 1.00 96.75 171 PHE A CA 1
ATOM 1316 C C . PHE A 1 171 ? -1.190 2.075 -0.128 1.00 96.75 171 PHE A C 1
ATOM 1318 O O . PHE A 1 171 ? -1.898 1.100 -0.385 1.00 96.75 171 PHE A O 1
ATOM 1325 N N . SER A 1 172 ? -0.400 2.656 -1.035 1.00 97.62 172 SER A N 1
ATOM 1326 C CA . SER A 1 172 ? -0.212 2.106 -2.374 1.00 97.62 172 SER A CA 1
ATOM 1327 C C . SER A 1 172 ? 0.456 0.738 -2.284 1.00 97.62 172 SER A C 1
ATOM 1329 O O . SER A 1 172 ? -0.102 -0.227 -2.799 1.00 97.62 172 SER A O 1
ATOM 1331 N N . HIS A 1 173 ? 1.574 0.639 -1.563 1.00 98.06 173 HIS A N 1
ATOM 1332 C CA . HIS A 1 173 ? 2.334 -0.596 -1.383 1.00 98.06 173 HIS A CA 1
ATOM 1333 C C . HIS A 1 173 ? 1.460 -1.738 -0.836 1.00 98.06 173 HIS A C 1
ATOM 1335 O O . HIS A 1 173 ? 1.311 -2.779 -1.475 1.00 98.06 173 HIS A O 1
ATOM 1341 N N . GLU A 1 174 ? 0.778 -1.525 0.286 1.00 97.88 174 GLU A N 1
ATOM 1342 C CA . GLU A 1 174 ? -0.055 -2.559 0.913 1.00 97.88 174 GLU A CA 1
ATOM 1343 C C . GLU A 1 174 ? -1.296 -2.925 0.084 1.00 97.88 174 GLU A C 1
ATOM 1345 O O . GLU A 1 174 ? -1.784 -4.061 0.102 1.00 97.88 174 GLU A O 1
ATOM 1350 N N . SER A 1 175 ? -1.808 -1.980 -0.708 1.00 97.75 175 SER A N 1
ATOM 1351 C CA . SER A 1 175 ? -2.882 -2.279 -1.657 1.00 97.75 175 SER A CA 1
ATOM 1352 C C . SER A 1 175 ? -2.397 -3.171 -2.804 1.00 97.75 175 SER A C 1
ATOM 1354 O O . SER A 1 175 ? -3.186 -3.956 -3.339 1.00 97.75 175 SER A O 1
ATOM 1356 N N . MET A 1 176 ? -1.114 -3.105 -3.176 1.00 98.06 176 MET A N 1
ATOM 1357 C CA . MET A 1 176 ? -0.540 -4.004 -4.180 1.00 98.06 176 MET A CA 1
ATOM 1358 C C . MET A 1 176 ? -0.416 -5.431 -3.652 1.00 98.06 176 MET A C 1
ATOM 1360 O O . MET A 1 176 ? -0.789 -6.351 -4.373 1.00 98.06 176 MET A O 1
ATOM 1364 N N . HIS A 1 177 ? -0.052 -5.638 -2.384 1.00 97.94 177 HIS A N 1
ATOM 1365 C CA . HIS A 1 177 ? -0.105 -6.973 -1.763 1.00 97.94 177 HIS A CA 1
ATOM 1366 C C . HIS A 1 177 ? -1.502 -7.606 -1.861 1.00 97.94 177 HIS A C 1
ATOM 1368 O O . HIS A 1 177 ? -1.646 -8.781 -2.201 1.00 97.94 177 HIS A O 1
ATOM 1374 N N . SER A 1 178 ? -2.562 -6.808 -1.698 1.00 97.06 178 SER A N 1
ATOM 1375 C CA . SER A 1 178 ? -3.949 -7.274 -1.885 1.00 97.06 178 SER A CA 1
ATOM 1376 C C . SER A 1 178 ? -4.278 -7.640 -3.347 1.00 97.06 178 SER A C 1
ATOM 1378 O O . SER A 1 178 ? -5.170 -8.448 -3.622 1.00 97.06 178 SER A O 1
ATOM 1380 N N . ASN A 1 179 ? -3.552 -7.065 -4.310 1.00 96.88 179 ASN A N 1
ATOM 1381 C CA . ASN A 1 179 ? -3.691 -7.331 -5.743 1.00 96.88 179 ASN A CA 1
ATOM 1382 C C . ASN A 1 179 ? -2.789 -8.455 -6.263 1.00 96.88 179 ASN A C 1
ATOM 1384 O O . ASN A 1 179 ? -3.048 -8.948 -7.362 1.00 96.88 179 ASN A O 1
ATOM 1388 N N . ASP A 1 180 ? -1.769 -8.861 -5.506 1.00 97.31 180 ASP A N 1
ATOM 1389 C CA . ASP A 1 180 ? -0.796 -9.864 -5.933 1.00 97.31 180 ASP A CA 1
ATOM 1390 C C . ASP A 1 180 ? -1.478 -11.199 -6.255 1.00 97.31 180 ASP A C 1
ATOM 1392 O O . ASP A 1 180 ? -1.323 -11.749 -7.341 1.00 97.31 180 ASP A O 1
ATOM 1396 N N . LYS A 1 181 ? -2.301 -11.710 -5.328 1.00 95.12 181 LYS A N 1
ATOM 1397 C CA . LYS A 1 181 ? -3.037 -12.983 -5.475 1.00 95.12 181 LYS A CA 1
ATOM 1398 C C . LYS A 1 181 ? -2.150 -14.148 -5.964 1.00 95.12 181 LYS A C 1
ATOM 1400 O O . LYS A 1 181 ? -2.627 -15.043 -6.661 1.00 95.12 181 LYS A O 1
ATOM 1405 N N . GLY A 1 182 ? -0.872 -14.143 -5.572 1.00 96.25 182 GLY A N 1
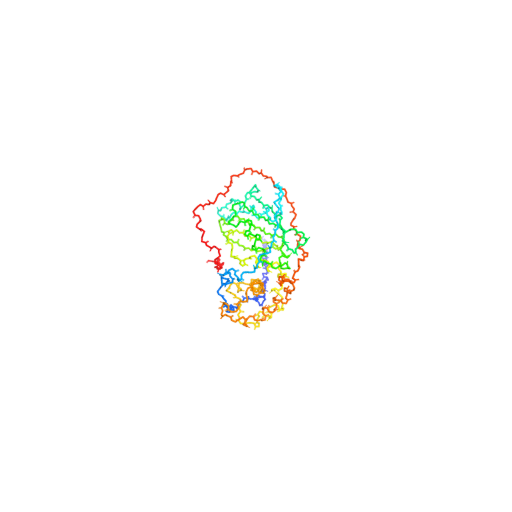ATOM 1406 C CA . GLY A 1 182 ? 0.126 -15.151 -5.936 1.00 96.25 182 GLY A CA 1
ATOM 1407 C C . GLY A 1 182 ? 0.837 -14.913 -7.273 1.00 96.25 182 GLY A C 1
ATOM 1408 O O . GLY A 1 182 ? 1.634 -15.758 -7.683 1.00 96.25 182 GLY A O 1
ATOM 1409 N N . PHE A 1 183 ? 0.587 -13.794 -7.957 1.00 98.06 183 PHE A N 1
ATOM 1410 C CA . PHE A 1 183 ? 1.235 -13.457 -9.224 1.00 98.06 183 PHE A CA 1
ATOM 1411 C C . PHE A 1 183 ? 2.747 -13.299 -9.089 1.00 98.06 183 PHE A C 1
ATOM 1413 O O . PHE A 1 183 ? 3.486 -13.830 -9.916 1.00 98.06 183 PHE A O 1
ATOM 1420 N N . SER A 1 184 ? 3.213 -12.666 -8.018 1.00 97.69 184 SER A N 1
ATOM 1421 C CA . SER A 1 184 ? 4.623 -12.504 -7.671 1.00 97.69 184 SER A CA 1
ATOM 1422 C C . SER A 1 184 ? 5.364 -13.841 -7.577 1.00 97.69 184 SER A C 1
ATOM 1424 O O . SER A 1 184 ? 6.565 -13.910 -7.812 1.00 97.69 184 SER A O 1
ATOM 1426 N N . SER A 1 185 ? 4.653 -14.934 -7.288 1.00 96.94 185 SER A N 1
ATOM 1427 C CA . SER A 1 185 ? 5.196 -16.298 -7.227 1.00 96.94 185 SER A CA 1
ATOM 1428 C C . SER A 1 185 ? 4.992 -17.100 -8.521 1.00 96.94 185 SER A C 1
ATOM 1430 O O . SER A 1 185 ? 5.404 -18.256 -8.600 1.00 96.94 185 SER A O 1
ATOM 1432 N N . SER A 1 186 ? 4.340 -16.523 -9.533 1.00 97.81 186 SER A N 1
ATOM 1433 C CA . SER A 1 186 ? 4.068 -17.185 -10.810 1.00 97.81 186 SER A CA 1
ATOM 1434 C C . SER A 1 186 ? 5.314 -17.276 -11.692 1.00 97.81 186 SER A C 1
ATOM 1436 O O . SER A 1 186 ? 6.200 -16.425 -11.640 1.00 97.81 186 SER A O 1
ATOM 1438 N N . GLU A 1 187 ? 5.363 -18.285 -12.564 1.00 97.25 187 GLU A N 1
ATOM 1439 C CA . GLU A 1 187 ? 6.469 -18.461 -13.513 1.00 97.25 187 GLU A CA 1
ATOM 1440 C C . GLU A 1 187 ? 6.632 -17.252 -14.452 1.00 97.25 187 GLU A C 1
ATOM 1442 O O . GLU A 1 187 ? 7.757 -16.867 -14.770 1.00 97.25 187 GLU A O 1
ATOM 1447 N N . ASP A 1 188 ? 5.525 -16.627 -14.862 1.00 96.56 188 ASP A N 1
ATOM 1448 C CA . ASP A 1 188 ? 5.540 -15.451 -15.735 1.00 96.56 188 ASP A CA 1
ATOM 1449 C C . ASP A 1 188 ? 6.225 -14.257 -15.060 1.00 96.56 188 ASP A C 1
ATOM 1451 O O . ASP A 1 188 ? 7.082 -13.614 -15.670 1.00 96.56 188 ASP A O 1
ATOM 1455 N N . TYR A 1 189 ? 5.900 -13.991 -13.790 1.00 97.88 189 TYR A N 1
ATOM 1456 C CA . TYR A 1 189 ? 6.547 -12.919 -13.038 1.00 97.88 189 TYR A CA 1
ATOM 1457 C C . TYR A 1 189 ? 8.016 -13.228 -12.751 1.00 97.88 189 TYR A C 1
ATOM 1459 O O . TYR A 1 189 ? 8.870 -12.371 -12.953 1.00 97.88 189 TYR A O 1
ATOM 1467 N N . GLN A 1 190 ? 8.336 -14.459 -12.341 1.00 97.00 190 GLN A N 1
ATOM 1468 C CA . GLN A 1 190 ? 9.716 -14.856 -12.046 1.00 97.00 190 GLN A CA 1
ATOM 1469 C C . GLN A 1 190 ? 10.621 -14.739 -13.283 1.00 97.00 190 GLN A C 1
ATOM 1471 O O . GLN A 1 190 ? 11.732 -14.225 -13.181 1.00 97.00 190 GLN A O 1
ATOM 1476 N N . LYS A 1 191 ? 10.133 -15.110 -14.477 1.00 97.44 191 LYS A N 1
ATOM 1477 C CA . LYS A 1 191 ? 10.864 -14.901 -15.741 1.00 97.44 191 LYS A CA 1
ATOM 1478 C C . LYS A 1 191 ? 11.098 -13.424 -16.045 1.00 97.44 191 LYS A C 1
ATOM 1480 O O . LYS A 1 191 ? 12.185 -13.066 -16.493 1.00 97.44 191 LYS A O 1
ATOM 1485 N N . ALA A 1 192 ? 10.085 -12.586 -15.834 1.00 98.06 192 ALA A N 1
ATOM 1486 C CA . ALA A 1 192 ? 10.194 -11.148 -16.044 1.00 98.06 192 ALA A CA 1
ATOM 1487 C C . ALA A 1 192 ? 11.197 -10.517 -15.068 1.00 98.06 192 ALA A C 1
ATOM 1489 O O . ALA A 1 192 ? 12.086 -9.786 -15.496 1.00 98.06 192 ALA A O 1
ATOM 1490 N N . TYR A 1 193 ? 11.111 -10.880 -13.785 1.00 96.88 193 TYR A N 1
ATOM 1491 C CA . TYR A 1 193 ? 12.086 -10.504 -12.771 1.00 96.88 193 TYR A CA 1
ATOM 1492 C C . TYR A 1 193 ? 13.491 -10.919 -13.206 1.00 96.88 193 TYR A C 1
ATOM 1494 O O . TYR A 1 193 ? 14.354 -10.059 -13.329 1.00 96.88 193 TYR A O 1
ATOM 1502 N N . ASP A 1 194 ? 13.737 -12.192 -13.529 1.00 95.81 194 ASP A N 1
ATOM 1503 C CA . ASP A 1 194 ? 15.064 -12.709 -13.897 1.00 95.81 194 ASP A CA 1
ATOM 1504 C C . ASP A 1 194 ? 15.678 -12.073 -15.155 1.00 95.81 194 ASP A C 1
ATOM 1506 O O . ASP A 1 194 ? 16.907 -12.027 -15.264 1.00 95.81 194 ASP A O 1
ATOM 1510 N N . ALA A 1 195 ? 14.854 -11.561 -16.074 1.00 97.19 195 ALA A N 1
ATOM 1511 C CA . ALA A 1 195 ? 15.297 -10.889 -17.296 1.00 97.19 195 ALA A CA 1
ATOM 1512 C C . ALA A 1 195 ? 15.864 -9.475 -17.063 1.00 97.19 195 ALA A C 1
ATOM 1514 O O . ALA A 1 195 ? 16.581 -8.954 -17.919 1.00 97.19 195 ALA A O 1
ATOM 1515 N N . ASP A 1 196 ? 15.568 -8.865 -15.917 1.00 97.88 196 ASP A N 1
ATOM 1516 C CA . ASP A 1 196 ? 15.997 -7.509 -15.574 1.00 97.88 196 ASP A CA 1
ATOM 1517 C C . ASP A 1 196 ? 17.318 -7.467 -14.793 1.00 97.88 196 ASP A C 1
ATOM 1519 O O . ASP A 1 196 ? 17.770 -8.454 -14.209 1.00 97.88 196 ASP A O 1
ATOM 1523 N N . THR A 1 197 ? 17.961 -6.303 -14.738 1.00 96.50 197 THR A N 1
ATOM 1524 C CA . THR A 1 197 ? 19.224 -6.108 -14.000 1.00 96.50 197 THR A CA 1
ATOM 1525 C C . THR A 1 197 ? 19.063 -5.281 -12.730 1.00 96.50 197 THR A C 1
ATOM 1527 O O . THR A 1 197 ? 19.950 -5.317 -11.876 1.00 96.50 197 THR A O 1
ATOM 1530 N N . CYS A 1 198 ? 17.938 -4.582 -12.576 1.00 97.31 198 CYS A N 1
ATOM 1531 C CA . CYS A 1 198 ? 17.653 -3.738 -11.422 1.00 97.31 198 CYS A CA 1
ATOM 1532 C C . CYS A 1 198 ? 16.249 -3.991 -10.850 1.00 97.31 198 CYS A C 1
ATOM 1534 O O . CYS A 1 198 ? 15.465 -4.757 -11.412 1.00 97.31 198 CYS A O 1
ATOM 1536 N N . VAL A 1 199 ? 15.958 -3.360 -9.715 1.00 97.88 199 VAL A N 1
ATOM 1537 C CA . VAL A 1 199 ? 14.645 -3.302 -9.046 1.00 97.88 199 VAL A CA 1
ATOM 1538 C C . VAL A 1 199 ? 14.342 -1.849 -8.650 1.00 97.88 199 VAL A C 1
ATOM 1540 O O . VAL A 1 199 ? 15.277 -1.042 -8.639 1.00 97.88 199 VAL A O 1
ATOM 1543 N N . PRO A 1 200 ? 13.084 -1.485 -8.326 1.00 97.44 200 PRO A N 1
ATOM 1544 C CA . PRO A 1 200 ? 12.725 -0.098 -8.019 1.00 97.44 200 PRO A CA 1
ATOM 1545 C C . PRO A 1 200 ? 13.549 0.522 -6.891 1.00 97.44 200 PRO A C 1
ATOM 1547 O O . PRO A 1 200 ? 14.054 1.637 -7.035 1.00 97.44 200 PRO A O 1
ATOM 1550 N N . ASP A 1 201 ? 13.708 -0.211 -5.791 1.00 97.31 201 ASP A N 1
ATOM 1551 C CA . ASP A 1 201 ? 14.418 0.251 -4.605 1.00 97.31 201 ASP A CA 1
ATOM 1552 C C . ASP A 1 201 ? 15.094 -0.885 -3.820 1.00 97.31 201 ASP A C 1
ATOM 1554 O O . ASP A 1 201 ? 14.987 -2.056 -4.191 1.00 97.31 201 ASP A O 1
ATOM 1558 N N . ASP A 1 202 ? 15.798 -0.554 -2.733 1.00 95.50 202 ASP A N 1
ATOM 1559 C CA . ASP A 1 202 ? 16.490 -1.559 -1.920 1.00 95.50 202 ASP A CA 1
ATOM 1560 C C . ASP A 1 202 ? 15.505 -2.556 -1.286 1.00 95.50 202 ASP A C 1
ATOM 1562 O O . ASP A 1 202 ? 15.780 -3.762 -1.250 1.00 95.50 202 ASP A O 1
ATOM 1566 N N . TYR A 1 203 ? 14.331 -2.087 -0.840 1.00 94.06 203 TYR A N 1
ATOM 1567 C CA . TYR A 1 203 ? 13.333 -2.938 -0.186 1.00 94.06 203 TYR A CA 1
ATOM 1568 C C . TYR A 1 203 ? 12.729 -3.985 -1.128 1.00 94.06 203 TYR A C 1
ATOM 1570 O O . TYR A 1 203 ? 12.414 -5.097 -0.702 1.00 94.06 203 TYR A O 1
ATOM 1578 N N . SER A 1 204 ? 12.670 -3.694 -2.427 1.00 96.25 204 SER A N 1
ATOM 1579 C CA . SER A 1 204 ? 12.234 -4.642 -3.454 1.00 96.25 204 SER A CA 1
ATOM 1580 C C . SER A 1 204 ? 13.001 -5.974 -3.439 1.00 96.25 204 SER A C 1
ATOM 1582 O O . SER A 1 204 ? 12.471 -6.991 -3.875 1.00 96.25 204 SER A O 1
ATOM 1584 N N . ASN A 1 205 ? 14.239 -6.021 -2.938 1.00 93.88 205 ASN A N 1
ATOM 1585 C CA . ASN A 1 205 ? 15.000 -7.273 -2.848 1.00 93.88 205 ASN A CA 1
ATOM 1586 C C . ASN A 1 205 ? 14.578 -8.177 -1.672 1.00 93.88 205 ASN A C 1
ATOM 1588 O O . ASN A 1 205 ? 15.071 -9.299 -1.563 1.00 93.88 205 ASN A O 1
ATOM 1592 N N . ALA A 1 206 ? 13.674 -7.732 -0.794 1.00 92.69 206 ALA A N 1
ATOM 1593 C CA . ALA A 1 206 ? 13.255 -8.510 0.369 1.00 92.69 206 ALA A CA 1
ATOM 1594 C C . ALA A 1 206 ? 12.495 -9.795 -0.010 1.00 92.69 206 ALA A C 1
ATOM 1596 O O . ALA A 1 206 ? 12.691 -10.837 0.621 1.00 92.69 206 ALA A O 1
ATOM 1597 N N . SER A 1 207 ? 11.635 -9.742 -1.033 1.00 93.88 207 SER A N 1
ATOM 1598 C CA . SER A 1 207 ? 10.920 -10.906 -1.573 1.00 93.88 207 SER A CA 1
ATOM 1599 C C . SER A 1 207 ? 10.299 -10.590 -2.946 1.00 93.88 207 SER A C 1
ATOM 1601 O O . SER A 1 207 ? 10.159 -9.414 -3.287 1.00 93.88 207 SER A O 1
ATOM 1603 N N . PRO A 1 208 ? 9.857 -11.597 -3.730 1.00 95.25 208 PRO A N 1
ATOM 1604 C CA . PRO A 1 208 ? 9.103 -11.327 -4.953 1.00 95.25 208 PRO A CA 1
ATOM 1605 C C . PRO A 1 208 ? 7.817 -10.530 -4.711 1.00 95.25 208 PRO A C 1
ATOM 1607 O O . PRO A 1 208 ? 7.447 -9.710 -5.548 1.00 95.25 208 PRO A O 1
ATOM 1610 N N . ALA A 1 209 ? 7.144 -10.762 -3.578 1.00 96.94 209 ALA A N 1
ATOM 1611 C CA . ALA A 1 209 ? 5.930 -10.038 -3.217 1.00 96.94 209 ALA A CA 1
ATOM 1612 C C . ALA A 1 209 ? 6.235 -8.562 -2.923 1.00 96.94 209 ALA A C 1
ATOM 1614 O O . ALA A 1 209 ? 5.530 -7.690 -3.424 1.00 96.94 209 ALA A O 1
ATOM 1615 N N . GLU A 1 210 ? 7.328 -8.273 -2.205 1.00 97.12 210 GLU A N 1
ATOM 1616 C CA . GLU A 1 210 ? 7.751 -6.887 -1.956 1.00 97.12 210 GLU A CA 1
ATOM 1617 C C . GLU A 1 210 ? 8.160 -6.184 -3.248 1.00 97.12 210 GLU A C 1
ATOM 1619 O O . GLU A 1 210 ? 7.773 -5.042 -3.485 1.00 97.12 210 GLU A O 1
ATOM 1624 N N . ASN A 1 211 ? 8.878 -6.876 -4.137 1.00 97.94 211 ASN A N 1
ATOM 1625 C CA . ASN A 1 211 ? 9.206 -6.331 -5.448 1.00 97.94 211 ASN A CA 1
ATOM 1626 C C . ASN A 1 211 ? 7.944 -5.989 -6.254 1.00 97.94 211 ASN A C 1
ATOM 1628 O O . ASN A 1 211 ? 7.861 -4.897 -6.814 1.00 97.94 211 ASN A O 1
ATOM 1632 N N . PHE A 1 212 ? 6.947 -6.878 -6.277 1.00 98.44 212 PHE A N 1
ATOM 1633 C CA . PHE A 1 212 ? 5.677 -6.614 -6.952 1.00 98.44 212 PHE A CA 1
ATOM 1634 C C . PHE A 1 212 ? 4.953 -5.406 -6.340 1.00 98.44 212 PHE A C 1
ATOM 1636 O O . PHE A 1 212 ? 4.462 -4.545 -7.074 1.00 98.44 212 PHE A O 1
ATOM 1643 N N . ALA A 1 213 ? 4.931 -5.299 -5.009 1.00 98.44 213 ALA A N 1
ATOM 1644 C CA . ALA A 1 213 ? 4.307 -4.177 -4.321 1.00 98.44 213 ALA A CA 1
ATOM 1645 C C . ALA A 1 213 ? 5.003 -2.834 -4.605 1.00 98.44 213 ALA A C 1
ATOM 1647 O O . ALA A 1 213 ? 4.332 -1.823 -4.856 1.00 98.44 213 ALA A O 1
ATOM 1648 N N . GLN A 1 214 ? 6.337 -2.831 -4.671 1.00 98.31 214 GLN A N 1
ATOM 1649 C CA . GLN A 1 214 ? 7.118 -1.654 -5.051 1.00 98.31 214 GLN A CA 1
ATOM 1650 C C . GLN A 1 214 ? 6.930 -1.274 -6.521 1.00 98.31 214 GLN A C 1
ATOM 1652 O O . GLN A 1 214 ? 6.736 -0.098 -6.821 1.00 98.31 214 GLN A O 1
ATOM 1657 N N . LEU A 1 215 ? 6.888 -2.241 -7.442 1.00 98.50 215 LEU A N 1
ATOM 1658 C CA . LEU A 1 215 ? 6.601 -1.974 -8.856 1.00 98.50 215 LEU A CA 1
ATOM 1659 C C . LEU A 1 215 ? 5.197 -1.415 -9.064 1.00 98.50 215 LEU A C 1
ATOM 1661 O O . LEU A 1 215 ? 5.018 -0.460 -9.815 1.00 98.50 215 LEU A O 1
ATOM 1665 N N . GLY A 1 216 ? 4.193 -1.978 -8.391 1.00 98.19 216 GLY A N 1
ATOM 1666 C CA . GLY A 1 216 ? 2.834 -1.452 -8.447 1.00 98.19 216 GLY A CA 1
ATOM 1667 C C . GLY A 1 216 ? 2.760 -0.014 -7.929 1.00 98.19 216 GLY A C 1
ATOM 1668 O O . GLY A 1 216 ? 2.086 0.824 -8.528 1.00 98.19 216 GLY A O 1
ATOM 1669 N N . THR A 1 217 ? 3.497 0.302 -6.862 1.00 98.31 217 THR A N 1
ATOM 1670 C CA . THR A 1 217 ? 3.583 1.665 -6.317 1.00 98.31 217 THR A CA 1
ATOM 1671 C C . THR A 1 217 ? 4.304 2.620 -7.261 1.00 98.31 217 THR A C 1
ATOM 1673 O O . THR A 1 217 ? 3.782 3.699 -7.535 1.00 98.31 217 THR A O 1
ATOM 1676 N N . TRP A 1 218 ? 5.425 2.199 -7.850 1.00 97.94 218 TRP A N 1
ATOM 1677 C CA . TRP A 1 218 ? 6.107 2.934 -8.916 1.00 97.94 218 TRP A CA 1
ATOM 1678 C C . TRP A 1 218 ? 5.151 3.253 -10.073 1.00 97.94 218 TRP A C 1
ATOM 1680 O O . TRP A 1 218 ? 5.045 4.400 -10.504 1.00 97.94 218 TRP A O 1
ATOM 1690 N N . LEU A 1 219 ? 4.393 2.257 -10.544 1.00 97.38 219 LEU A N 1
ATOM 1691 C CA . LEU A 1 219 ? 3.400 2.432 -11.605 1.00 97.38 219 LEU A CA 1
ATOM 1692 C C . LEU A 1 219 ? 2.283 3.398 -11.193 1.00 97.38 219 LEU A C 1
ATOM 1694 O O . LEU A 1 219 ? 1.899 4.244 -11.995 1.00 97.38 219 LEU A O 1
ATOM 1698 N N . ASN A 1 220 ? 1.774 3.313 -9.961 1.00 97.44 220 ASN A N 1
ATOM 1699 C CA . ASN A 1 220 ? 0.758 4.242 -9.473 1.00 97.44 220 ASN A CA 1
ATOM 1700 C C . ASN A 1 220 ? 1.265 5.693 -9.508 1.00 97.44 220 ASN A C 1
ATOM 1702 O O . ASN A 1 220 ? 0.628 6.549 -10.118 1.00 97.44 220 ASN A O 1
ATOM 1706 N N . PHE A 1 221 ? 2.433 5.961 -8.923 1.00 96.81 221 PHE A N 1
ATOM 1707 C CA . PHE A 1 221 ? 3.015 7.306 -8.894 1.00 96.81 221 PHE A CA 1
ATOM 1708 C C . PHE A 1 221 ? 3.348 7.826 -10.298 1.00 96.81 221 PHE A C 1
ATOM 1710 O O . PHE A 1 221 ? 3.043 8.974 -10.608 1.00 96.81 221 PHE A O 1
ATOM 1717 N N . GLY A 1 222 ? 3.893 6.981 -11.177 1.00 95.25 222 GLY A N 1
ATOM 1718 C CA . GLY A 1 222 ? 4.243 7.377 -12.543 1.00 95.25 222 GLY A CA 1
ATOM 1719 C C . GLY A 1 222 ? 3.045 7.610 -13.470 1.00 95.25 222 GLY A C 1
ATOM 1720 O O . GLY A 1 222 ? 3.120 8.471 -14.342 1.00 95.25 222 GLY A O 1
ATOM 1721 N N . ILE A 1 223 ? 1.944 6.866 -13.301 1.00 93.44 223 ILE A N 1
ATOM 1722 C CA . ILE A 1 223 ? 0.736 6.987 -14.142 1.00 93.44 223 ILE A CA 1
ATOM 1723 C C . ILE A 1 223 ? -0.200 8.083 -13.625 1.00 93.44 223 ILE A C 1
ATOM 1725 O O . ILE A 1 223 ? -0.798 8.809 -14.417 1.00 93.44 223 ILE A O 1
ATOM 1729 N N . ASN A 1 224 ? -0.371 8.164 -12.305 1.00 92.19 224 ASN A N 1
ATOM 1730 C CA . ASN A 1 224 ? -1.414 8.970 -11.673 1.00 92.19 224 ASN A CA 1
ATOM 1731 C C . ASN A 1 224 ? -0.883 10.225 -10.969 1.00 92.19 224 ASN A C 1
ATOM 1733 O O . ASN A 1 224 ? -1.675 11.103 -10.630 1.00 92.19 224 ASN A O 1
ATOM 1737 N N . GLY A 1 225 ? 0.427 10.301 -10.741 1.00 92.69 225 GLY A N 1
ATOM 1738 C CA . GLY A 1 225 ? 1.128 11.489 -10.270 1.00 92.69 225 GLY A CA 1
ATOM 1739 C C . GLY A 1 225 ? 1.947 12.114 -11.398 1.00 92.69 225 GLY A C 1
ATOM 1740 O O . GLY A 1 225 ? 1.426 12.434 -12.470 1.00 92.69 225 GLY A O 1
ATOM 1741 N N . LYS A 1 226 ? 3.247 12.283 -11.151 1.00 93.88 226 LYS A N 1
ATOM 1742 C CA . LYS A 1 226 ? 4.212 12.818 -12.118 1.00 93.88 226 LYS A CA 1
ATOM 1743 C C . LYS A 1 226 ? 5.118 11.709 -12.635 1.00 93.88 226 LYS A C 1
ATOM 1745 O O . LYS A 1 226 ? 5.583 10.874 -11.862 1.00 93.88 226 LYS A O 1
ATOM 1750 N N . GLU A 1 227 ? 5.428 11.753 -13.928 1.00 93.75 227 GLU A N 1
ATOM 1751 C CA . GLU A 1 227 ? 6.393 10.846 -14.557 1.00 93.75 227 GLU A CA 1
ATOM 1752 C C . GLU A 1 227 ? 7.723 10.839 -13.784 1.00 93.75 227 GLU A C 1
ATOM 1754 O O . GLU A 1 227 ? 8.270 11.906 -13.492 1.00 93.75 227 GLU A O 1
ATOM 1759 N N . ILE A 1 228 ? 8.212 9.644 -13.431 1.00 95.75 228 ILE A N 1
ATOM 1760 C CA . ILE A 1 228 ? 9.272 9.449 -12.425 1.00 95.75 228 ILE A CA 1
ATOM 1761 C C . ILE A 1 228 ? 10.666 9.789 -12.967 1.00 95.75 228 ILE A C 1
ATOM 1763 O O . ILE A 1 228 ? 11.445 10.491 -12.312 1.00 95.75 228 ILE A O 1
ATOM 1767 N N . ASP A 1 229 ? 10.986 9.323 -14.172 1.00 94.44 229 ASP A N 1
ATOM 1768 C CA . ASP A 1 229 ? 12.325 9.433 -14.760 1.00 94.44 229 ASP A CA 1
ATOM 1769 C C . ASP A 1 229 ? 12.828 10.892 -14.847 1.00 94.44 229 ASP A C 1
ATOM 1771 O O . ASP A 1 229 ? 13.956 11.155 -14.411 1.00 94.44 229 ASP A O 1
ATOM 1775 N N . PRO A 1 230 ? 12.027 11.889 -15.296 1.00 94.69 230 PRO A N 1
ATOM 1776 C CA . PRO A 1 230 ? 12.485 13.275 -15.398 1.00 94.69 230 PRO A CA 1
ATOM 1777 C C . PRO A 1 230 ? 12.956 13.910 -14.085 1.00 94.69 230 PRO A C 1
ATOM 1779 O O . PRO A 1 230 ? 13.897 14.703 -14.110 1.00 94.69 230 PRO A O 1
ATOM 1782 N N . TYR A 1 231 ? 12.318 13.611 -12.946 1.00 93.75 231 TYR A N 1
ATOM 1783 C CA . TYR A 1 231 ? 12.679 14.242 -11.666 1.00 93.75 231 TYR A CA 1
ATOM 1784 C C . TYR A 1 231 ? 13.633 13.403 -10.815 1.00 93.75 231 TYR A C 1
ATOM 1786 O O . TYR A 1 231 ? 14.312 13.957 -9.952 1.00 93.75 231 TYR A O 1
ATOM 1794 N N . THR A 1 232 ? 13.710 12.092 -11.045 1.00 93.69 232 THR A N 1
ATOM 1795 C CA . THR A 1 232 ? 14.720 11.237 -10.401 1.00 93.69 232 THR A CA 1
ATOM 1796 C C . THR A 1 232 ? 16.052 11.255 -11.152 1.00 93.69 232 THR A C 1
ATOM 1798 O O . THR A 1 232 ? 17.097 10.986 -10.558 1.00 93.69 232 THR A O 1
ATOM 1801 N N . GLY A 1 233 ? 16.036 11.573 -12.453 1.00 94.19 233 GLY A N 1
ATOM 1802 C CA . GLY A 1 233 ? 17.202 11.467 -13.331 1.00 94.19 233 GLY A CA 1
ATOM 1803 C C . GLY A 1 233 ? 17.659 10.019 -13.538 1.00 94.19 233 GLY A C 1
ATOM 1804 O O . GLY A 1 233 ? 18.829 9.782 -13.850 1.00 94.19 233 GLY A O 1
ATOM 1805 N N . LYS A 1 234 ? 16.768 9.049 -13.305 1.00 93.62 234 LYS A N 1
ATOM 1806 C CA . LYS A 1 234 ? 17.021 7.611 -13.417 1.00 93.62 234 LYS A CA 1
ATOM 1807 C C . LYS A 1 234 ? 16.185 7.034 -14.553 1.00 93.62 234 LYS A C 1
ATOM 1809 O O . LYS A 1 234 ? 15.014 7.357 -14.663 1.00 93.62 234 LYS A O 1
ATOM 1814 N N . ASP A 1 235 ? 16.799 6.181 -15.366 1.00 93.50 235 ASP A N 1
ATOM 1815 C CA . ASP A 1 235 ? 16.120 5.433 -16.427 1.00 93.50 235 ASP A CA 1
ATOM 1816 C C . ASP A 1 235 ? 15.683 4.064 -15.888 1.00 93.50 235 ASP A C 1
ATOM 1818 O O . ASP A 1 235 ? 16.520 3.262 -15.460 1.00 93.50 235 ASP A O 1
ATOM 1822 N N . ALA A 1 236 ? 14.376 3.797 -15.919 1.00 96.12 236 ALA A N 1
ATOM 1823 C CA . ALA A 1 236 ? 13.783 2.547 -15.448 1.00 96.12 236 ALA A CA 1
ATOM 1824 C C . ALA A 1 236 ? 13.941 1.358 -16.421 1.00 96.12 236 ALA A C 1
ATOM 1826 O O . ALA A 1 236 ? 13.471 0.255 -16.129 1.00 96.12 236 ALA A O 1
ATOM 1827 N N . SER A 1 237 ? 14.621 1.528 -17.562 1.00 97.00 237 SER A N 1
ATOM 1828 C CA . SER A 1 237 ? 14.785 0.484 -18.586 1.00 97.00 237 SER A CA 1
ATOM 1829 C C . SER A 1 237 ? 15.441 -0.811 -18.083 1.00 97.00 237 SER A C 1
ATOM 1831 O O . SER A 1 237 ? 15.190 -1.881 -18.640 1.00 97.00 237 SER A O 1
ATOM 1833 N N . CYS A 1 238 ? 16.230 -0.749 -17.006 1.00 97.38 238 CYS A N 1
ATOM 1834 C CA . CYS A 1 238 ? 16.853 -1.920 -16.383 1.00 97.38 238 CYS A CA 1
ATOM 1835 C C . CYS A 1 238 ? 15.872 -2.845 -15.638 1.00 97.38 238 CYS A C 1
ATOM 1837 O O . CYS A 1 238 ? 16.241 -3.985 -15.352 1.00 97.38 238 CYS A O 1
ATOM 1839 N N . MET A 1 239 ? 14.661 -2.364 -15.327 1.00 97.56 239 MET A N 1
ATOM 1840 C CA . MET A 1 239 ? 13.556 -3.109 -14.703 1.00 97.56 239 MET A CA 1
ATOM 1841 C C . MET A 1 239 ? 12.327 -3.187 -15.623 1.00 97.56 239 MET A C 1
ATOM 1843 O O . MET A 1 239 ? 11.182 -3.268 -15.175 1.00 97.56 239 MET A O 1
ATOM 1847 N N . LYS A 1 240 ? 12.547 -3.096 -16.937 1.00 98.38 240 LYS A N 1
ATOM 1848 C CA . LYS A 1 240 ? 11.466 -3.021 -17.918 1.00 98.38 240 LYS A CA 1
ATOM 1849 C C . LYS A 1 240 ? 10.565 -4.257 -17.886 1.00 98.38 240 LYS A C 1
ATOM 1851 O O . LYS A 1 240 ? 9.348 -4.109 -17.947 1.00 98.38 240 LYS A O 1
ATOM 1856 N N . ASN A 1 241 ? 11.132 -5.461 -17.816 1.00 98.62 241 ASN A N 1
ATOM 1857 C CA . ASN A 1 241 ? 10.343 -6.684 -17.958 1.00 98.62 241 ASN A CA 1
ATOM 1858 C C . ASN A 1 241 ? 9.407 -6.880 -16.756 1.00 98.62 241 ASN A C 1
ATOM 1860 O O . ASN A 1 241 ? 8.226 -7.177 -16.940 1.00 98.62 241 ASN A O 1
ATOM 1864 N N . GLN A 1 242 ? 9.899 -6.677 -15.530 1.00 98.06 242 GLN A N 1
ATOM 1865 C CA . GLN A 1 242 ? 9.090 -6.771 -14.312 1.00 98.06 242 GLN A CA 1
ATOM 1866 C C . GLN A 1 242 ? 8.041 -5.645 -14.235 1.00 98.06 242 GLN A C 1
ATOM 1868 O O . GLN A 1 242 ? 6.906 -5.914 -13.840 1.00 98.06 242 GLN A O 1
ATOM 1873 N N . LEU A 1 243 ? 8.365 -4.420 -14.683 1.00 97.88 243 LEU A N 1
ATOM 1874 C CA . LEU A 1 243 ? 7.392 -3.324 -14.796 1.00 97.88 243 LEU A CA 1
ATOM 1875 C C . LEU A 1 243 ? 6.263 -3.674 -15.769 1.00 97.88 243 LEU A C 1
ATOM 1877 O O . LEU A 1 243 ? 5.093 -3.541 -15.418 1.00 97.88 243 LEU A O 1
ATOM 1881 N N . GLU A 1 244 ? 6.592 -4.159 -16.969 1.00 98.31 244 GLU A N 1
ATOM 1882 C CA . GLU A 1 244 ? 5.600 -4.568 -17.970 1.00 98.31 244 GLU A CA 1
ATOM 1883 C C . GLU A 1 244 ? 4.740 -5.737 -17.468 1.00 98.31 244 GLU A C 1
ATOM 1885 O O . GLU A 1 244 ? 3.526 -5.751 -17.681 1.00 98.31 244 GLU A O 1
ATOM 1890 N N . ALA A 1 245 ? 5.338 -6.700 -16.761 1.00 98.38 245 ALA A N 1
ATOM 1891 C CA . ALA A 1 245 ? 4.615 -7.817 -16.162 1.00 98.38 245 ALA A CA 1
ATOM 1892 C C . ALA A 1 245 ? 3.636 -7.350 -15.071 1.00 98.38 245 ALA A C 1
ATOM 1894 O O . ALA A 1 245 ? 2.462 -7.728 -15.105 1.00 98.38 245 ALA A O 1
ATOM 1895 N N . ALA A 1 246 ? 4.085 -6.494 -14.147 1.00 98.19 246 ALA A N 1
ATOM 1896 C CA . ALA A 1 246 ? 3.239 -5.915 -13.105 1.00 98.19 246 ALA A CA 1
ATOM 1897 C C . ALA A 1 246 ? 2.116 -5.054 -13.704 1.00 98.19 246 ALA A C 1
ATOM 1899 O O . ALA A 1 246 ? 0.952 -5.205 -13.331 1.00 98.19 246 ALA A O 1
ATOM 1900 N N . GLN A 1 247 ? 2.434 -4.212 -14.691 1.00 96.75 247 GLN A N 1
ATOM 1901 C CA . GLN A 1 247 ? 1.455 -3.380 -15.385 1.00 96.75 247 GLN A CA 1
ATOM 1902 C C . GLN A 1 247 ? 0.414 -4.228 -16.119 1.00 96.75 247 GLN A C 1
ATOM 1904 O O . GLN A 1 247 ? -0.776 -3.935 -16.040 1.00 96.75 247 GLN A O 1
ATOM 1909 N N . LYS A 1 248 ? 0.831 -5.304 -16.796 1.00 96.94 248 LYS A N 1
ATOM 1910 C CA . LYS A 1 248 ? -0.082 -6.234 -17.470 1.00 96.94 248 LYS A CA 1
ATOM 1911 C C . LYS A 1 248 ? -0.999 -6.954 -16.481 1.00 96.94 248 LYS A C 1
ATOM 1913 O O . LYS A 1 248 ? -2.177 -7.130 -16.781 1.00 96.94 248 LYS A O 1
ATOM 1918 N N . TRP A 1 249 ? -0.475 -7.376 -15.331 1.00 97.12 249 TRP A N 1
ATOM 1919 C CA . TRP A 1 249 ? -1.257 -8.042 -14.288 1.00 97.12 249 TRP A CA 1
ATOM 1920 C C . TRP A 1 249 ? -2.292 -7.113 -13.649 1.00 97.12 249 TRP A C 1
ATOM 1922 O O . TRP A 1 249 ? -3.455 -7.482 -13.480 1.00 97.12 249 TRP A O 1
ATOM 1932 N N . LEU A 1 250 ? -1.875 -5.894 -13.310 1.00 95.19 250 LEU A N 1
ATOM 1933 C CA . LEU A 1 250 ? -2.753 -4.897 -12.707 1.00 95.19 250 LEU A CA 1
ATOM 1934 C C . LEU A 1 250 ? -3.762 -4.344 -13.728 1.00 95.19 250 LEU A C 1
ATOM 1936 O O . LEU A 1 250 ? -4.911 -4.084 -13.369 1.00 95.19 250 LEU A O 1
ATOM 1940 N N . GLY A 1 251 ? -3.365 -4.216 -14.996 1.00 91.69 251 GLY A N 1
ATOM 1941 C CA . GLY A 1 251 ? -4.225 -3.851 -16.120 1.00 91.69 251 GLY A CA 1
ATOM 1942 C C . GLY A 1 251 ? -5.043 -2.585 -15.861 1.00 91.69 251 GLY A C 1
ATOM 1943 O O . GLY A 1 251 ? -4.535 -1.574 -15.372 1.00 91.69 251 GLY A O 1
ATOM 1944 N N . ASP A 1 252 ? -6.347 -2.668 -16.131 1.00 86.94 252 ASP A N 1
ATOM 1945 C CA . ASP A 1 252 ? -7.301 -1.556 -16.001 1.00 86.94 252 ASP A CA 1
ATOM 1946 C C . ASP A 1 252 ? -7.552 -1.105 -14.546 1.00 86.94 252 ASP A C 1
ATOM 1948 O O . ASP A 1 252 ? -8.325 -0.175 -14.292 1.00 86.94 252 ASP A O 1
ATOM 1952 N N . LYS A 1 253 ? -6.908 -1.739 -13.557 1.00 89.69 253 LYS A N 1
ATOM 1953 C CA . LYS A 1 253 ? -7.001 -1.314 -12.156 1.00 89.69 253 LYS A CA 1
ATOM 1954 C C . LYS A 1 253 ? -6.174 -0.063 -11.853 1.00 89.69 253 LYS A C 1
ATOM 1956 O O . LYS A 1 253 ? -6.516 0.640 -10.908 1.00 89.69 253 LYS A O 1
ATOM 1961 N N . LEU A 1 254 ? -5.101 0.192 -12.610 1.00 87.50 254 LEU A N 1
ATOM 1962 C CA . LEU A 1 254 ? -4.115 1.246 -12.328 1.00 87.50 254 LEU A CA 1
ATOM 1963 C C . LEU A 1 254 ? -4.517 2.665 -12.761 1.00 87.50 254 LEU A C 1
ATOM 1965 O O . LEU A 1 254 ? -4.304 3.582 -11.969 1.00 87.50 254 LEU A O 1
ATOM 1969 N N . PRO A 1 255 ? -5.038 2.911 -13.979 1.00 84.75 255 PRO A N 1
ATOM 1970 C CA . PRO A 1 255 ? -5.203 4.287 -14.439 1.00 84.75 255 PRO A CA 1
ATOM 1971 C C . PRO A 1 255 ? -6.403 4.955 -13.757 1.00 84.75 255 PRO A C 1
ATOM 1973 O O . PRO A 1 255 ? -7.544 4.565 -14.006 1.00 84.75 255 PRO A O 1
ATOM 1976 N N . LEU A 1 256 ? -6.175 6.000 -12.951 1.00 78.50 256 LEU A N 1
ATOM 1977 C CA . LEU A 1 256 ? -7.243 6.742 -12.259 1.00 78.50 256 LEU A CA 1
ATOM 1978 C C . LEU A 1 256 ? -8.317 7.255 -13.225 1.00 78.50 256 LEU A C 1
ATOM 1980 O O . LEU A 1 256 ? -9.504 7.218 -12.915 1.00 78.50 256 LEU A O 1
ATOM 1984 N N . ALA A 1 257 ? -7.899 7.708 -14.409 1.00 72.44 257 ALA A N 1
ATOM 1985 C CA . ALA A 1 257 ? -8.781 8.321 -15.398 1.00 72.44 257 ALA A CA 1
ATOM 1986 C C . ALA A 1 257 ? -9.838 7.361 -15.975 1.00 72.44 257 ALA A C 1
ATOM 1988 O O . ALA A 1 257 ? -10.872 7.817 -16.463 1.00 72.44 257 ALA A O 1
ATOM 1989 N N . THR A 1 258 ? -9.585 6.050 -15.961 1.00 72.62 258 THR A N 1
ATOM 1990 C CA . THR A 1 258 ? -10.449 5.055 -16.621 1.00 72.62 258 THR A CA 1
ATOM 1991 C C . THR A 1 258 ? -10.949 3.965 -15.684 1.00 72.62 258 THR A C 1
ATOM 1993 O O . THR A 1 258 ? -11.913 3.269 -16.014 1.00 72.62 258 THR A O 1
ATOM 1996 N N . THR A 1 259 ? -10.325 3.813 -14.519 1.00 72.25 259 THR A N 1
ATOM 1997 C CA . THR A 1 259 ? -10.639 2.737 -13.591 1.00 72.25 259 THR A CA 1
ATOM 1998 C C . THR A 1 259 ? -11.940 2.995 -12.828 1.00 72.25 259 THR A C 1
ATOM 2000 O O . THR A 1 259 ? -12.250 4.107 -12.387 1.00 72.25 259 THR A O 1
ATOM 2003 N N . LYS A 1 260 ? -12.721 1.930 -12.656 1.00 81.25 260 LYS A N 1
ATOM 2004 C CA . LYS A 1 260 ? -13.931 1.909 -11.831 1.00 81.25 260 LYS A CA 1
ATOM 2005 C C . LYS A 1 260 ? -13.699 0.996 -10.645 1.00 81.25 260 LYS A C 1
ATOM 2007 O O . LYS A 1 260 ? -12.903 0.060 -10.719 1.00 81.25 260 LYS A O 1
ATOM 2012 N N . CYS A 1 261 ? -14.434 1.242 -9.571 1.00 85.19 261 CYS A N 1
ATOM 2013 C CA . CYS A 1 261 ? -14.463 0.293 -8.476 1.00 85.19 261 CYS A CA 1
ATOM 2014 C C . CYS A 1 261 ? -14.962 -1.082 -8.939 1.00 85.19 261 CYS A C 1
ATOM 2016 O O . CYS A 1 261 ? -15.940 -1.193 -9.682 1.00 85.19 261 CYS A O 1
ATOM 2018 N N . ALA A 1 262 ? -14.258 -2.120 -8.498 1.00 84.75 262 ALA A N 1
ATOM 2019 C CA . ALA A 1 262 ? -14.615 -3.515 -8.705 1.00 84.75 262 ALA A CA 1
ATOM 2020 C C . ALA A 1 262 ? -15.326 -4.056 -7.452 1.00 84.75 262 ALA A C 1
ATOM 2022 O O . ALA A 1 262 ? -15.233 -3.442 -6.385 1.00 84.75 262 ALA A O 1
ATOM 2023 N N . PRO A 1 263 ? -16.025 -5.204 -7.539 1.00 86.69 263 PRO A N 1
ATOM 2024 C CA . PRO A 1 263 ? -16.531 -5.879 -6.351 1.00 86.69 263 PRO A CA 1
ATOM 2025 C C . PRO A 1 263 ? -15.404 -6.108 -5.338 1.00 86.69 263 PRO A C 1
ATOM 2027 O O . PRO A 1 263 ? -14.370 -6.686 -5.681 1.00 86.69 263 PRO A O 1
ATOM 2030 N N . ARG A 1 264 ? -15.601 -5.631 -4.106 1.00 90.25 264 ARG A N 1
ATOM 2031 C CA . ARG A 1 264 ? -14.590 -5.723 -3.049 1.00 90.25 264 ARG A CA 1
ATOM 2032 C C . ARG A 1 264 ? -14.623 -7.090 -2.363 1.00 90.25 264 ARG A C 1
ATOM 2034 O O . ARG A 1 264 ? -15.683 -7.724 -2.324 1.00 90.25 264 ARG A O 1
ATOM 2041 N N . PRO A 1 265 ? -13.501 -7.548 -1.778 1.00 91.81 265 PRO A N 1
ATOM 2042 C CA . PRO A 1 265 ? -13.540 -8.647 -0.825 1.00 91.81 265 PRO A CA 1
ATOM 2043 C C . PRO A 1 265 ? -14.532 -8.345 0.301 1.00 91.81 265 PRO A C 1
ATOM 2045 O O . PRO A 1 265 ? -14.689 -7.196 0.716 1.00 91.81 265 PRO A O 1
ATOM 2048 N N . ALA A 1 266 ? -15.191 -9.387 0.804 1.00 92.50 266 ALA A N 1
ATOM 2049 C CA . ALA A 1 266 ? -16.158 -9.229 1.879 1.00 92.50 266 ALA A CA 1
ATOM 2050 C C . ALA A 1 266 ? -15.495 -8.629 3.128 1.00 92.50 266 ALA A C 1
ATOM 2052 O O . ALA A 1 266 ? -14.402 -9.053 3.531 1.00 92.50 266 ALA A O 1
ATOM 2053 N N . ASN A 1 267 ? -16.197 -7.682 3.752 1.00 93.94 267 ASN A N 1
ATOM 2054 C CA . ASN A 1 267 ? -15.869 -7.223 5.094 1.00 93.94 267 ASN A CA 1
ATOM 2055 C C . ASN A 1 267 ? -15.946 -8.406 6.076 1.00 93.94 267 ASN A C 1
ATOM 2057 O O . ASN A 1 267 ? -16.695 -9.364 5.861 1.00 93.94 267 ASN A O 1
ATOM 2061 N N . ASP A 1 268 ? -15.185 -8.339 7.165 1.00 94.56 268 ASP A N 1
ATOM 2062 C CA . ASP A 1 268 ? -15.286 -9.348 8.223 1.00 94.56 268 ASP A CA 1
ATOM 2063 C C . ASP A 1 268 ? -16.679 -9.351 8.858 1.00 94.56 268 ASP A C 1
ATOM 2065 O O . ASP A 1 268 ? -17.382 -8.338 8.884 1.00 94.56 268 ASP A O 1
ATOM 2069 N N . ALA A 1 269 ? -17.046 -10.487 9.452 1.00 94.94 269 ALA A N 1
ATOM 2070 C CA . ALA A 1 269 ? -18.194 -10.536 10.340 1.00 94.94 269 ALA A CA 1
ATOM 2071 C C . ALA A 1 269 ? -18.004 -9.570 11.523 1.00 94.94 269 ALA A C 1
ATOM 2073 O O . ALA A 1 269 ? -16.899 -9.410 12.053 1.00 94.94 269 ALA A O 1
ATOM 2074 N N . ASN A 1 270 ? -19.107 -8.960 11.954 1.00 94.06 270 ASN A N 1
ATOM 2075 C CA . ASN A 1 270 ? -19.114 -8.096 13.124 1.00 94.06 270 ASN A CA 1
ATOM 2076 C C . ASN A 1 270 ? -19.185 -8.920 14.410 1.00 94.06 270 ASN A C 1
ATOM 2078 O O . ASN A 1 270 ? -19.961 -9.874 14.514 1.00 94.06 270 ASN A O 1
ATOM 2082 N N . VAL A 1 271 ? -18.421 -8.494 15.412 1.00 91.56 271 VAL A N 1
ATOM 2083 C CA . VAL A 1 271 ? -18.449 -9.040 16.766 1.00 91.56 271 VAL A CA 1
ATOM 2084 C C . VAL A 1 271 ? -18.894 -7.999 17.791 1.00 91.56 271 VAL A C 1
ATOM 2086 O O . VAL A 1 271 ? -18.550 -6.817 17.677 1.00 91.56 271 VAL A O 1
ATOM 2089 N N . PRO A 1 272 ? -19.642 -8.419 18.829 1.00 87.50 272 PRO A N 1
ATOM 2090 C CA . PRO A 1 272 ? -19.999 -7.542 19.930 1.00 87.50 272 PRO A CA 1
ATOM 2091 C C . PRO A 1 272 ? -18.787 -7.267 20.826 1.00 87.50 272 PRO A C 1
ATOM 2093 O O . PRO A 1 272 ? -18.087 -8.186 21.253 1.00 87.50 272 PRO A O 1
ATOM 2096 N N . GLY A 1 273 ? -18.576 -6.002 21.185 1.00 72.62 273 GLY A N 1
ATOM 2097 C CA . GLY A 1 273 ? -17.591 -5.616 22.196 1.00 72.62 273 GLY A CA 1
ATOM 2098 C C . GLY A 1 273 ? -18.264 -5.012 23.423 1.00 72.62 273 GLY A C 1
ATOM 2099 O O . GLY A 1 273 ? -18.967 -4.011 23.323 1.00 72.62 273 GLY A O 1
ATOM 2100 N N . THR A 1 274 ? -18.033 -5.584 24.609 1.00 66.44 274 THR A N 1
ATOM 2101 C CA . THR A 1 274 ? -18.420 -4.917 25.860 1.00 66.44 274 THR A CA 1
ATOM 2102 C C . THR A 1 274 ? -17.452 -3.777 26.147 1.00 66.44 274 THR A C 1
ATOM 2104 O O . THR A 1 274 ? -16.283 -4.023 26.454 1.00 66.44 274 THR A O 1
ATOM 2107 N N . VAL A 1 275 ? -17.945 -2.541 26.103 1.00 57.56 275 VAL A N 1
ATOM 2108 C CA . VAL A 1 275 ? -17.216 -1.350 26.551 1.00 57.56 275 VAL A CA 1
ATOM 2109 C C . VAL A 1 275 ? -17.072 -1.415 28.075 1.00 57.56 275 VAL A C 1
ATOM 2111 O O . VAL A 1 275 ? -17.942 -0.971 28.819 1.00 57.56 275 VAL A O 1
ATOM 2114 N N . LYS A 1 276 ? -15.993 -2.027 28.571 1.00 51.09 276 LYS A N 1
ATOM 2115 C CA . LYS A 1 276 ? -15.608 -1.920 29.984 1.00 51.09 276 LYS A CA 1
ATOM 2116 C C . LYS A 1 276 ? -14.661 -0.734 30.132 1.00 51.09 276 LYS A C 1
ATOM 2118 O O . LYS A 1 276 ? -13.690 -0.627 29.389 1.00 51.09 276 LYS A O 1
ATOM 2123 N N . ALA A 1 277 ? -14.943 0.154 31.082 1.00 41.91 277 ALA A N 1
ATOM 2124 C CA . ALA A 1 277 ? -14.061 1.268 31.399 1.00 41.91 277 ALA A CA 1
ATOM 2125 C C . ALA A 1 277 ? -12.727 0.729 31.945 1.00 41.91 277 ALA A C 1
ATOM 2127 O O . ALA A 1 277 ? -12.670 0.185 33.046 1.00 41.91 277 ALA A O 1
ATOM 2128 N N . ARG A 1 278 ? -11.662 0.845 31.155 1.00 46.62 278 ARG A N 1
ATOM 2129 C CA . ARG A 1 278 ? -10.270 0.800 31.612 1.00 46.62 278 ARG A CA 1
ATOM 2130 C C . ARG A 1 278 ? -9.582 2.068 31.135 1.00 46.62 278 ARG A C 1
ATOM 2132 O O . ARG A 1 278 ? -9.972 2.607 30.101 1.00 46.62 278 ARG A O 1
ATOM 2139 N N . ASP A 1 279 ? -8.630 2.572 31.907 1.00 43.53 279 ASP A N 1
ATOM 2140 C CA . ASP A 1 279 ? -7.950 3.825 31.589 1.00 43.53 279 ASP A CA 1
ATOM 2141 C C . ASP A 1 279 ? -7.255 3.753 30.222 1.00 43.53 279 ASP A C 1
ATOM 2143 O O . ASP A 1 279 ? -6.798 2.697 29.783 1.00 43.53 279 ASP A O 1
ATOM 2147 N N . VAL A 1 280 ? -7.237 4.889 29.520 1.00 48.44 280 VAL A N 1
ATOM 2148 C CA . VAL A 1 280 ? -6.552 5.039 28.229 1.00 48.44 280 VAL A CA 1
ATOM 2149 C C . VAL A 1 280 ? -5.065 4.761 28.449 1.00 48.44 280 VAL A C 1
ATOM 2151 O O . VAL A 1 280 ? -4.456 5.413 29.300 1.00 48.44 280 VAL A O 1
ATOM 2154 N N . VAL A 1 281 ? -4.470 3.857 27.664 1.00 52.12 281 VAL A N 1
ATOM 2155 C CA . VAL A 1 281 ? -3.006 3.763 27.566 1.00 52.12 281 VAL A CA 1
ATOM 2156 C C . VAL A 1 281 ? -2.540 5.060 26.909 1.00 52.12 281 VAL A C 1
ATOM 2158 O O . VAL A 1 281 ? -2.746 5.287 25.713 1.00 52.12 281 VAL A O 1
ATOM 2161 N N . ARG A 1 282 ? -2.040 5.984 27.730 1.00 49.50 282 ARG A N 1
ATOM 2162 C CA . ARG A 1 282 ? -1.500 7.264 27.266 1.00 49.50 282 ARG A CA 1
ATOM 2163 C C . ARG A 1 282 ? -0.146 7.012 26.617 1.00 49.50 282 ARG A C 1
ATOM 2165 O O . ARG A 1 282 ? 0.543 6.076 27.010 1.00 49.50 282 ARG A O 1
ATOM 2172 N N . ALA A 1 283 ? 0.219 7.872 25.666 1.00 46.94 283 ALA A N 1
ATOM 2173 C CA . ALA A 1 283 ? 1.579 7.928 25.148 1.00 46.94 283 ALA A CA 1
ATOM 2174 C C . ALA A 1 283 ? 2.566 7.893 26.310 1.00 46.94 283 ALA A C 1
ATOM 2176 O O . ALA A 1 283 ? 2.458 8.726 27.213 1.00 46.94 283 ALA A O 1
ATOM 2177 N N . ASP A 1 284 ? 3.488 6.934 26.299 1.00 45.12 284 ASP A N 1
ATOM 2178 C CA . ASP A 1 284 ? 4.650 7.022 27.166 1.00 45.12 284 ASP A CA 1
ATOM 2179 C C . ASP A 1 284 ? 5.557 8.116 26.572 1.00 45.12 284 ASP A C 1
ATOM 2181 O O . ASP A 1 284 ? 6.064 7.959 25.459 1.00 45.12 284 ASP A O 1
ATOM 2185 N N . PRO A 1 285 ? 5.729 9.260 27.257 1.00 41.97 285 PRO A N 1
ATOM 2186 C CA . PRO A 1 285 ? 6.544 10.357 26.749 1.00 41.97 285 PRO A CA 1
ATOM 2187 C C . PRO A 1 285 ? 8.039 10.002 26.662 1.00 41.97 285 PRO A C 1
ATOM 2189 O O . PRO A 1 285 ? 8.806 10.798 26.126 1.00 41.97 285 PRO A O 1
ATOM 2192 N N . ALA A 1 286 ? 8.465 8.847 27.191 1.00 40.44 286 ALA A N 1
ATOM 2193 C CA . ALA A 1 286 ? 9.841 8.369 27.120 1.00 40.44 286 ALA A CA 1
ATOM 2194 C C . ALA A 1 286 ? 10.174 7.594 25.831 1.00 40.44 286 ALA A C 1
ATOM 2196 O O . ALA A 1 286 ? 11.354 7.356 25.570 1.00 40.44 286 ALA A O 1
ATOM 2197 N N . VAL A 1 287 ? 9.184 7.208 25.014 1.00 47.38 287 VAL A N 1
ATOM 2198 C CA . VAL A 1 287 ? 9.449 6.541 23.728 1.00 47.38 287 VAL A CA 1
ATOM 2199 C C . VAL A 1 287 ? 9.686 7.614 22.669 1.00 47.38 287 VAL A C 1
ATOM 2201 O O . VAL A 1 287 ? 8.757 8.274 22.209 1.00 47.38 287 VAL A O 1
ATOM 2204 N N . GLY A 1 288 ? 10.954 7.838 22.324 1.00 38.91 288 GLY A N 1
ATOM 2205 C CA . GLY A 1 288 ? 11.337 8.724 21.229 1.00 38.91 288 GLY A CA 1
ATOM 2206 C C . GLY A 1 288 ? 10.793 8.194 19.903 1.00 38.91 288 GLY A C 1
ATOM 2207 O O . GLY A 1 288 ? 11.120 7.084 19.492 1.00 38.91 288 GLY A O 1
ATOM 2208 N N . PHE A 1 289 ? 9.951 8.991 19.253 1.00 44.03 289 PHE A N 1
ATOM 2209 C CA . PHE A 1 289 ? 9.420 8.738 17.918 1.00 44.03 289 PHE A CA 1
ATOM 2210 C C . PHE A 1 289 ? 10.453 9.187 16.889 1.00 44.03 289 PHE A C 1
ATOM 2212 O O . PHE A 1 289 ? 10.353 10.273 16.321 1.00 44.03 289 PHE A O 1
ATOM 2219 N N . GLU A 1 290 ? 11.481 8.380 16.672 1.00 36.06 290 GLU A N 1
ATOM 2220 C CA . GLU A 1 290 ? 12.189 8.477 15.401 1.00 36.06 290 GLU A CA 1
ATOM 2221 C C . GLU A 1 290 ? 11.252 7.922 14.324 1.00 36.06 290 GLU A C 1
ATOM 2223 O O . GLU A 1 290 ? 10.440 7.039 14.592 1.00 36.06 290 GLU A O 1
ATOM 2228 N N . SER A 1 291 ? 11.281 8.498 13.129 1.00 39.91 291 SER A N 1
ATOM 2229 C CA . SER A 1 291 ? 10.621 7.956 11.942 1.00 39.91 291 SER A CA 1
ATOM 2230 C C . SER A 1 291 ? 10.912 6.454 11.840 1.00 39.91 291 SER A C 1
ATOM 2232 O O . SER A 1 291 ? 12.007 6.062 11.448 1.00 39.91 291 SER A O 1
ATOM 2234 N N . LEU A 1 292 ? 9.967 5.607 12.253 1.00 34.22 292 LEU A N 1
ATOM 2235 C CA . LEU A 1 292 ? 10.169 4.156 12.344 1.00 34.22 292 LEU A CA 1
ATOM 2236 C C . LEU A 1 292 ? 9.759 3.424 11.062 1.00 34.22 292 LEU A C 1
ATOM 2238 O O . LEU A 1 292 ? 9.337 2.274 11.104 1.00 34.22 292 LEU A O 1
ATOM 2242 N N . LEU A 1 293 ? 9.953 4.081 9.924 1.00 35.81 293 LEU A N 1
ATOM 2243 C CA . LEU A 1 293 ? 10.404 3.430 8.703 1.00 35.81 293 LEU A CA 1
ATOM 2244 C C . LEU A 1 293 ? 11.606 4.263 8.241 1.00 35.81 293 LEU A C 1
ATOM 2246 O O . LEU A 1 293 ? 11.464 5.418 7.859 1.00 35.81 293 LEU A O 1
ATOM 2250 N N . PRO A 1 294 ? 12.816 3.766 8.501 1.00 31.52 294 PRO A N 1
ATOM 2251 C CA . PRO A 1 294 ? 13.594 3.226 7.411 1.00 31.52 294 PRO A CA 1
ATOM 2252 C C . PRO A 1 294 ? 13.370 1.724 7.385 1.00 31.52 294 PRO A C 1
ATOM 2254 O O . PRO A 1 294 ? 13.359 1.064 8.424 1.00 31.52 294 PRO A O 1
ATOM 2257 N N . HIS A 1 295 ? 13.211 1.174 6.188 1.00 37.38 295 HIS A N 1
ATOM 2258 C CA . HIS A 1 295 ? 13.431 -0.240 5.941 1.00 37.38 295 HIS A CA 1
ATOM 2259 C C . HIS A 1 295 ? 14.857 -0.609 6.400 1.00 37.38 295 HIS A C 1
ATOM 2261 O O . HIS A 1 295 ? 15.802 -0.583 5.619 1.00 37.38 295 HIS A O 1
ATOM 2267 N N . VAL A 1 296 ? 15.039 -0.921 7.686 1.00 30.95 296 VAL A N 1
ATOM 2268 C CA . VAL A 1 296 ? 16.258 -1.536 8.225 1.00 30.95 296 VAL A CA 1
ATOM 2269 C C . VAL A 1 296 ? 15.893 -2.969 8.593 1.00 30.95 296 VAL A C 1
ATOM 2271 O O . VAL A 1 296 ? 14.833 -3.212 9.175 1.00 30.95 296 VAL A O 1
ATOM 2274 N N . PRO A 1 297 ? 16.718 -3.943 8.185 1.00 28.42 297 P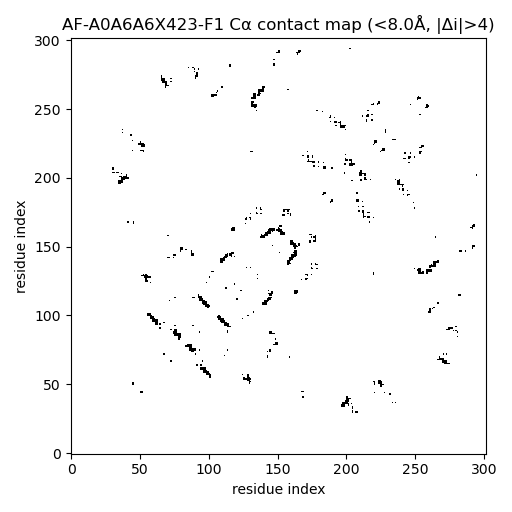RO A N 1
ATOM 2275 C CA . PRO A 1 297 ? 16.301 -5.315 8.011 1.00 28.42 297 PRO A CA 1
ATOM 2276 C C . PRO A 1 297 ? 16.008 -5.940 9.360 1.00 28.42 297 PRO A C 1
ATOM 2278 O O . PRO A 1 297 ? 16.708 -5.686 10.341 1.00 28.42 297 PRO A O 1
ATOM 2281 N N . TYR A 1 298 ? 15.049 -6.857 9.352 1.00 25.09 298 TYR A N 1
ATOM 2282 C CA . TYR A 1 298 ? 14.945 -7.934 10.320 1.00 25.09 298 TYR A CA 1
ATOM 2283 C C . TYR A 1 298 ? 16.347 -8.520 10.574 1.00 25.09 298 TYR A C 1
ATOM 2285 O O . TYR A 1 298 ? 16.861 -9.319 9.782 1.00 25.09 298 TYR A O 1
ATOM 2293 N N . GLN A 1 299 ? 17.012 -8.080 11.648 1.00 25.12 299 GLN A N 1
ATOM 2294 C CA . GLN A 1 299 ? 18.228 -8.725 12.111 1.00 25.12 299 GLN A CA 1
ATOM 2295 C C . GLN A 1 299 ? 17.811 -10.113 12.569 1.00 25.12 299 GLN A C 1
ATOM 2297 O O . GLN A 1 299 ? 17.036 -10.286 13.510 1.00 25.12 299 GLN A O 1
ATOM 2302 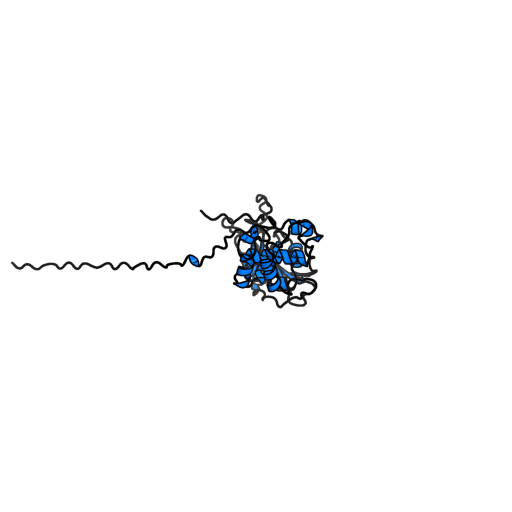N N . ARG A 1 300 ? 18.291 -11.109 11.825 1.00 24.14 300 ARG A N 1
ATOM 2303 C CA . ARG A 1 300 ? 18.162 -12.512 12.181 1.00 24.14 300 ARG A CA 1
ATOM 2304 C C . ARG A 1 300 ? 18.689 -12.705 13.593 1.00 24.14 300 ARG A C 1
ATOM 2306 O O . ARG A 1 300 ? 19.807 -12.307 13.903 1.00 24.14 300 ARG A O 1
ATOM 2313 N N . SER A 1 301 ? 17.898 -13.401 14.390 1.00 23.03 301 SER A N 1
ATOM 2314 C CA . SER A 1 301 ? 18.363 -14.164 15.535 1.00 23.03 301 SER A CA 1
ATOM 2315 C C . SER A 1 301 ? 19.589 -14.988 15.118 1.00 23.03 301 SER A C 1
ATOM 2317 O O . SER A 1 301 ? 19.459 -15.860 14.258 1.00 23.03 301 SER A O 1
ATOM 2319 N N . PHE A 1 302 ? 20.761 -14.641 15.648 1.00 29.89 302 PHE A N 1
ATOM 2320 C CA . PHE A 1 302 ? 21.637 -15.482 16.474 1.00 29.89 302 PHE A CA 1
ATOM 2321 C C . PHE A 1 302 ? 22.576 -14.579 17.273 1.00 29.89 302 PHE A C 1
ATOM 2323 O O . PHE A 1 302 ? 23.191 -13.682 16.655 1.00 29.89 302 PHE A O 1
#

pLDDT: mean 81.64, std 21.9, range [23.03, 98.62]

Solvent-accessible surface area (backbone atoms only — not comparable to full-atom values): 17335 Å² total; per-residue (Å²): 142,83,90,82,85,84,84,82,82,83,81,82,81,80,75,82,79,79,76,75,81,77,74,68,65,85,74,62,74,69,83,70,73,82,48,50,43,76,31,80,59,66,63,78,51,61,71,43,80,75,27,40,31,68,53,47,56,67,50,78,44,74,58,72,87,49,61,34,40,43,67,52,52,51,58,23,60,36,53,37,35,99,88,40,77,53,50,36,27,55,73,74,43,49,45,44,27,38,39,38,44,68,82,41,99,64,81,56,39,44,37,29,35,25,77,78,19,70,53,50,71,65,56,56,52,40,39,50,20,40,31,27,40,27,39,44,20,34,40,27,37,41,34,36,30,35,23,64,80,59,46,52,70,52,61,57,95,29,30,38,40,34,20,32,74,76,63,82,62,44,48,37,29,43,29,27,56,36,62,40,86,61,44,44,76,30,72,70,40,47,54,22,47,69,73,32,64,34,36,70,19,54,66,27,55,78,38,55,58,44,30,46,12,47,44,46,32,52,50,42,30,37,73,52,31,34,64,52,44,84,80,69,74,46,81,65,73,45,29,41,46,39,45,52,47,50,50,61,72,52,42,72,20,53,50,58,92,78,27,49,53,49,90,53,54,77,69,63,62,72,40,81,49,84,72,67,95,68,82,80,87,66,84,62,89,83,65,77,84,63,78,66,69,68,99,68,76,87,75,71,94,127

Secondary structure (DSSP, 8-state):
------------------------GGG-------PEESSSSSHHHHSSTTTSPPPPPEEEEEPPTTEEEHHHHHHHHSBS-SS--SBSS-GGGEEEEEEEETT--S--EEEEEETT-SS-HHHHHHHHHTS-HHHHTT--EEEEE--TT--EEEEETTEEEEES---TTHHHHHHHHHHHTTGGGSHHHHHHHHH-SEESSSGGGG-HHHHHHHHHHHHHHHHHS--HHHHHT--GGGGHHHHHHHHHHHGGGS-TTT--PPPPPPPPPEEE------------TTS------S--------

Radius of gyration: 25.54 Å; Cα contacts (8 Å, |Δi|>4): 520; chains: 1; bounding box: 47×102×59 Å

Nearest PDB structures (foldseek):
  6cz6-assembly1_D  TM=3.529E-01  e=2.288E+00  Mycobacterium tuberculosis H37Rv
  6cz6-assembly1_B  TM=3.510E-01  e=2.887E+00  Mycobacterium tuberculosis H37Rv
  6cz6-assembly1_C  TM=3.338E-01  e=3.644E+00  Mycobacterium tuberculosis H37Rv
  6cyj-assembly1_B  TM=3.439E-01  e=3.862E+00  Mycobacterium tuberculosis H37Rv
  4okm-assembly4_D  TM=2.215E-01  e=7.760E+00  Streptomyces pristinaespiralis ATCC 25486

Organism: NCBI:txid1314802